Protein 6ZZJ (pdb70)

InterPro domains:
  IPR000089 Biotin/lipoyl attachment [PF00364] (5-76)
  IPR000089 Biotin/lipoyl attachment [PF00364] (123-195)
  IPR000089 Biotin/lipoyl attachment [PF00364] (239-311)
  IPR000089 Biotin/lipoyl attachment [PS50968] (2-77)
  IPR000089 Biotin/lipoyl attachment [PS50968] (121-196)
  IPR000089 Biotin/lipoyl attachment [PS50968] (237-312)
  IPR001078 2-oxoacid dehydrogenase acyltransferase, catalytic domain [PF00198] (440-667)
  IPR003016 2-oxo acid dehydrogenase, lipoyl-binding site [PS00189] (27-56)
  IPR003016 2-oxo acid dehydrogenase, lipoyl-binding site [PS00189] (146-175)
  IPR003016 2-oxo acid dehydrogenase, lipoyl-binding site [PS00189] (262-291)
  IPR004167 Peripheral subunit-binding domain [PF02817] (372-406)
  IPR004167 Peripheral subunit-binding domain [PS51826] (372-409)
  IPR011053 Single hybrid motif [SSF51230] (1-95)
  IPR011053 Single hybrid motif [SSF51230] (121-214)
  IPR011053 Single hybrid motif [SSF51230] (237-330)
  IPR014276 2-oxoglutarate dehydrogenase, E2 component [TIGR02927] (208-675)
  IPR023213 Chloramphenicol acetyltransferase-like domain superfamily [G3DSA:3.30.559.10] (424-673)
  IPR036625 E3-binding domain superfamily [G3DSA:4.10.320.10] (367-411)
  IPR036625 E3-binding domain superfamily [SSF47005] (365-410)
  IPR050743 2-oxoacid dehydrogenase family, E2 component [PTHR43178] (236-667)

B-factor: mean 25.54, std 9.66, range [14.84, 78.53]

CATH classification: 3.30.559.10

Secondary structure (DSSP, 8-state):
--TT---PPPHHHHHHHHHHHHHHHTS-EEEEEEEEE-HHHHHHHHHHHHHHHHHHSS---SHHHHHHHHHHHHHH-TTTSEEEETTTTEEEE-SS--EEE-B--TT--B--EETTGGG--HHHHHHHHHHHHHHHHTT---GGGGS--SEEEE-GGGGT-S---PPP-TT--EEEE----EEEEEEEEETTEEEEEEEEEEEEEEEEETTT--HHHHHHHHHHHHHHHHH---TGGG--

Sequence (240 aa):
SLRRGTTQKVNRIREITAMKTVEALQISAQLTQLHEVDMTRVAELRKKNKPAFIEKHGVNLTYLPFFVKAVVEALVSSHPNVNASFNAKTKEMTYHSSVNLSIAVDTPAGLLTTPVIHDAQDLSIPEIAKAIVDLADRSRNNKLKPNDLSGGTFTIITNIGSEGALSSDTPILVPPQAGILLGTGAIVVKRPVVITEDGIDSIAIRQQMVFLPLTYDHQVVDGADAGRFLTTIKDRLETANFEEGDLQL

Organism: Corynebacterium glutamicum (strain ATCC 13032 / DSM 20300 / JCM 1318 / BCRC 11384 / CCUG 27702 / LMG 3730 / NBRC 12168 / NCIMB 10025 / NRRL B-2784 / 534) (NCBI:txid196627)

Solvent-accessible surface area: 13082 Å² total; per-residue (Å²): 148,137,240,86,77,144,105,108,94,67,200,37,111,88,100,34,51,112,87,36,89,82,2,89,135,95,20,46,41,69,43,47,84,35,89,1,26,0,12,129,0,11,109,18,46,165,163,20,72,90,48,0,88,150,128,22,59,21,68,0,58,50,19,2,0,4,0,40,1,0,7,52,0,1,88,78,29,68,48,1,2,0,16,63,69,59,189,78,152,113,54,77,129,55,119,32,3,22,0,3,5,21,7,91,11,140,45,9,91,31,49,0,6,8,60,57,1,60,109,42,23,0,6,85,1,3,99,26,24,75,66,10,15,82,52,8,123,82,151,135,34,144,115,103,22,80,59,47,15,9,0,8,1,20,58,24,16,75,150,51,39,77,50,80,95,15,63,1,52,27,96,22,0,0,15,0,0,2,4,18,38,50,138,69,103,30,101,69,90,124,139,76,116,104,55,140,30,131,64,33,15,2,47,1,0,0,2,7,4,80,69,19,1,80,25,63,35,0,13,138,0,2,62,51,0,56,77,56,0,54,82,6,101,0,100,64,43,2,90,84

Structure (mmCIF, N/CA/C/O backbone):
data_6ZZJ
#
_entry.id   6ZZJ
#
_cell.length_a   73.739
_cell.length_b   73.739
_cell.length_c   192.186
_cell.angle_alpha   90
_cell.angle_beta   90
_cell.angle_gamma   120
#
_symmetry.space_group_name_H-M   'P 63 2 2'
#
loop_
_entity.id
_entity.type
_entity.pdbx_description
1 polymer 'Dihydrolipoyllysine-residue acetyltransferase component of pyruvate dehydrogenase complex'
2 non-polymer 'OXIDIZED COENZYME A'
3 non-polymer '4-(2-HYDROXYETHYL)-1-PIPERAZINE ETHANESULFONIC ACID'
4 water water
#
loop_
_atom_site.group_PDB
_atom_site.id
_atom_site.type_symbol
_atom_site.label_atom_id
_atom_site.label_alt_id
_atom_site.label_comp_id
_atom_site.label_asym_id
_atom_site.label_entity_id
_atom_site.label_seq_id
_atom_site.pdbx_PDB_ins_code
_atom_site.Cartn_x
_atom_site.Cartn_y
_atom_site.Cartn_z
_atom_site.occupancy
_atom_site.B_iso_or_equiv
_atom_site.auth_seq_id
_atom_site.auth_comp_id
_atom_site.auth_asym_id
_atom_site.auth_atom_id
_atom_site.pdbx_PDB_model_num
ATOM 1 N N . SER A 1 2 ? -39.166 -54.69 -10.962 1 53.51 436 SER A N 1
ATOM 2 C CA . SER A 1 2 ? -40.218 -53.813 -11.494 1 51.36 436 SER A CA 1
ATOM 3 C C . SER A 1 2 ? -40.638 -52.799 -10.422 1 49.55 436 SER A C 1
ATOM 4 O O . SER A 1 2 ? -40.745 -53.154 -9.245 1 53.4 436 SER A O 1
ATOM 7 N N . LEU A 1 3 ? -40.816 -51.53 -10.81 1 42.98 437 LEU A N 1
ATOM 8 C CA . LEU A 1 3 ? -41.088 -50.471 -9.838 1 37.12 437 LEU A CA 1
ATOM 9 C C . LEU A 1 3 ? -42.543 -50.144 -9.598 1 33.28 437 LEU A C 1
ATOM 10 O O . LEU A 1 3 ? -42.904 -49.853 -8.462 1 30.4 437 LEU A O 1
ATOM 15 N N . ARG A 1 4 ? -43.367 -50.158 -10.66 1 31.42 438 ARG A N 1
ATOM 16 C CA A ARG A 1 4 ? -44.794 -49.825 -10.592 0.5 31.28 438 ARG A CA 1
ATOM 17 C CA B ARG A 1 4 ? -44.796 -49.845 -10.607 0.5 31.14 438 ARG A CA 1
ATOM 18 C C . ARG A 1 4 ? -45.511 -50.582 -9.454 1 30.98 438 ARG A C 1
ATOM 19 O O . ARG A 1 4 ? -45.4 -51.802 -9.339 1 30.78 438 ARG A O 1
ATOM 34 N N . GLY A 1 5 ? -46.192 -49.833 -8.591 1 28.91 439 GLY A N 1
ATOM 35 C CA . GLY A 1 5 ? -46.942 -50.398 -7.476 1 27.39 439 GLY A CA 1
ATOM 36 C C . GLY A 1 5 ? -46.128 -50.736 -6.243 1 26.59 439 GLY A C 1
ATOM 37 O O . GLY A 1 5 ? -46.601 -51.491 -5.39 1 27.83 439 GLY A O 1
ATOM 38 N N . THR A 1 6 ? -44.914 -50.181 -6.116 1 25.55 440 THR A N 1
ATOM 39 C CA . THR A 1 6 ? -44.086 -50.428 -4.944 1 25.97 440 THR A CA 1
ATOM 40 C C . THR A 1 6 ? -43.658 -49.109 -4.286 1 24.65 440 THR A C 1
ATOM 41 O O . THR A 1 6 ? -43.733 -48.036 -4.91 1 23.43 440 THR A O 1
ATOM 45 N N . THR A 1 7 ? -43.18 -49.195 -3.028 1 25.15 441 THR A N 1
ATOM 46 C CA . THR A 1 7 ? -42.559 -48.104 -2.276 1 25.04 441 THR A CA 1
ATOM 47 C C . THR A 1 7 ? -41.179 -48.627 -1.865 1 26.35 441 THR A C 1
ATOM 48 O O . THR A 1 7 ? -41.095 -49.656 -1.18 1 28.03 441 THR A O 1
ATOM 52 N N . GLN A 1 8 ? -40.089 -47.97 -2.329 1 26.75 442 GLN A N 1
ATOM 53 C CA . GLN A 1 8 ? -38.731 -48.468 -2.085 1 28.13 442 GLN A CA 1
ATOM 54 C C . GLN A 1 8 ? -37.763 -47.362 -1.679 1 26.88 442 GLN A C 1
ATOM 55 O O . GLN A 1 8 ? -37.89 -46.242 -2.191 1 25.92 442 GLN A O 1
ATOM 61 N N . LYS A 1 9 ? -36.759 -47.665 -0.818 1 26.39 443 LYS A N 1
ATOM 62 C CA . LYS A 1 9 ? -35.768 -46.643 -0.445 1 26.22 443 LYS A CA 1
ATOM 63 C C . LYS A 1 9 ? -34.933 -46.292 -1.674 1 25.7 443 LYS A C 1
ATOM 64 O O . LYS A 1 9 ? -34.556 -47.187 -2.446 1 27.17 443 LYS A O 1
ATOM 66 N N . VAL A 1 10 ? -34.697 -44.983 -1.892 1 24.18 444 VAL A N 1
ATOM 67 C CA . VAL A 1 10 ? -33.902 -44.531 -3.036 1 23.66 444 VAL A CA 1
ATOM 68 C C . VAL A 1 10 ? -32.416 -44.869 -2.804 1 23.7 444 VAL A C 1
ATOM 69 O O . VAL A 1 10 ? -31.962 -44.986 -1.648 1 23.46 444 VAL A O 1
ATOM 73 N N . ASN A 1 11 ? -31.675 -45.044 -3.902 1 23.73 445 ASN A N 1
ATOM 74 C CA . ASN A 1 11 ? -30.26 -45.396 -3.769 1 24.02 445 ASN A CA 1
ATOM 75 C C . ASN A 1 11 ? -29.431 -44.2 -3.257 1 23.8 445 ASN A C 1
ATOM 76 O O . ASN A 1 11 ? -29.942 -43.067 -3.149 1 24.52 445 ASN A O 1
ATOM 81 N N . ARG A 1 12 ? -28.158 -44.463 -2.91 1 23.03 446 ARG A N 1
ATOM 82 C CA . ARG A 1 12 ? -27.332 -43.436 -2.303 1 23.81 446 ARG A CA 1
ATOM 83 C C . ARG A 1 12 ? -27.08 -42.255 -3.201 1 23.84 446 ARG A C 1
ATOM 84 O O . ARG A 1 12 ? -27.024 -41.133 -2.701 1 24.78 446 ARG A O 1
ATOM 92 N N . ILE A 1 13 ? -26.939 -42.48 -4.519 1 23.97 447 ILE A N 1
ATOM 93 C CA . ILE A 1 13 ? -26.692 -41.349 -5.425 1 25.11 447 ILE A CA 1
ATOM 94 C C . ILE A 1 13 ? -27.889 -40.427 -5.472 1 25.06 447 ILE A C 1
ATOM 95 O O . ILE A 1 13 ? -27.749 -39.195 -5.394 1 27.33 447 ILE A O 1
ATOM 100 N N . ARG A 1 14 ? -29.074 -41.017 -5.591 1 24.99 448 ARG A N 1
ATOM 101 C CA . ARG A 1 14 ? -30.287 -40.245 -5.716 1 24.78 448 ARG A CA 1
ATOM 102 C C . ARG A 1 14 ? -30.66 -39.554 -4.377 1 24.06 448 ARG A C 1
ATOM 103 O O . ARG A 1 14 ? -31.171 -38.417 -4.397 1 23.02 448 ARG A O 1
ATOM 111 N N . GLU A 1 15 ? -30.298 -40.161 -3.207 1 22.84 449 GLU A N 1
ATOM 112 C CA . GLU A 1 15 ? -30.574 -39.48 -1.937 1 22.67 449 GLU A CA 1
ATOM 113 C C . GLU A 1 15 ? -29.773 -38.163 -1.852 1 22.24 449 GLU A C 1
ATOM 114 O O . GLU A 1 15 ? -30.321 -37.129 -1.477 1 22.36 449 GLU A O 1
ATOM 120 N N . ILE A 1 16 ? -28.484 -38.21 -2.204 1 21.89 450 ILE A N 1
ATOM 121 C CA . ILE A 1 16 ? -27.646 -37.017 -2.16 1 22.74 450 ILE A CA 1
ATOM 122 C C . ILE A 1 16 ? -28.114 -35.99 -3.169 1 21.6 450 ILE A C 1
ATOM 123 O O . ILE A 1 16 ? -28.221 -34.813 -2.842 1 21.52 450 ILE A O 1
ATOM 128 N N . THR A 1 17 ? -28.47 -36.438 -4.382 1 21.21 451 THR A N 1
ATOM 129 C CA . THR A 1 17 ? -28.978 -35.504 -5.405 1 21.29 451 THR A CA 1
ATOM 130 C C . THR A 1 17 ? -30.24 -34.793 -4.928 1 20.33 451 THR A C 1
ATOM 131 O O . THR A 1 17 ? -30.336 -33.567 -5.05 1 20.16 451 THR A O 1
ATOM 135 N N . ALA A 1 18 ? -31.176 -35.54 -4.313 1 20.39 452 ALA A N 1
ATOM 136 C CA . ALA A 1 18 ? -32.411 -34.922 -3.836 1 20.33 452 ALA A CA 1
ATOM 137 C C . ALA A 1 18 ? -32.126 -33.856 -2.785 1 20.72 452 ALA A C 1
ATOM 138 O O . ALA A 1 18 ? -32.655 -32.749 -2.888 1 20.77 452 ALA A O 1
ATOM 140 N N . MET A 1 19 ? -31.243 -34.161 -1.807 1 21.3 453 MET A N 1
ATOM 141 C CA . MET A 1 19 ? -30.97 -33.167 -0.763 1 22.6 453 MET A CA 1
ATOM 142 C C . MET A 1 19 ? -30.189 -31.97 -1.277 1 21.38 453 MET A C 1
ATOM 143 O O . MET A 1 19 ? -30.483 -30.841 -0.895 1 20.6 453 MET A O 1
ATOM 148 N N . LYS A 1 20 ? -29.162 -32.217 -2.101 1 20.62 454 LYS A N 1
ATOM 149 C CA . LYS A 1 20 ? -28.307 -31.144 -2.587 1 20.74 454 LYS A CA 1
ATOM 150 C C . LYS A 1 20 ? -29.058 -30.161 -3.501 1 19.68 454 LYS A C 1
ATOM 151 O O . LYS A 1 20 ? -28.834 -28.956 -3.4 1 19 454 LYS A O 1
ATOM 157 N N . THR A 1 21 ? -29.919 -30.675 -4.399 1 18.67 455 THR A N 1
ATOM 158 C CA . THR A 1 21 ? -30.63 -29.789 -5.335 1 18.41 455 THR A CA 1
ATOM 159 C C . THR A 1 21 ? -31.697 -28.956 -4.646 1 18.08 455 THR A C 1
ATOM 160 O O . THR A 1 21 ? -31.844 -27.771 -4.951 1 18.5 455 THR A O 1
ATOM 164 N N . VAL A 1 22 ? -32.403 -29.525 -3.65 1 18.09 456 VAL A N 1
ATOM 165 C CA . VAL A 1 22 ? -33.424 -28.745 -2.925 1 18.27 456 VAL A CA 1
ATOM 166 C C . VAL A 1 22 ? -32.743 -27.61 -2.168 1 18.42 456 VAL A C 1
ATOM 167 O O . VAL A 1 22 ? -33.191 -26.472 -2.23 1 18.86 456 VAL A O 1
ATOM 171 N N . GLU A 1 23 ? -31.641 -27.929 -1.474 1 19.06 457 GLU A N 1
ATOM 172 C CA . GLU A 1 23 ? -30.927 -26.918 -0.714 1 19.36 457 GLU A CA 1
ATOM 173 C C . GLU A 1 23 ? -30.301 -25.856 -1.636 1 19.02 457 GLU A C 1
ATOM 174 O O . GLU A 1 23 ? -30.345 -24.657 -1.327 1 19.18 457 GLU A O 1
ATOM 180 N N . ALA A 1 24 ? -29.709 -26.284 -2.765 1 18.71 458 ALA A N 1
ATOM 181 C CA . ALA A 1 24 ? -29.01 -25.348 -3.649 1 18.7 458 ALA A CA 1
ATOM 182 C C . ALA A 1 24 ? -29.891 -24.165 -4.074 1 18.48 458 ALA A C 1
ATOM 183 O O . ALA A 1 24 ? -29.447 -23.015 -4.022 1 18.87 458 ALA A O 1
ATOM 185 N N . LEU A 1 25 ? -31.159 -24.44 -4.416 1 18.47 459 LEU A N 1
ATOM 186 C CA . LEU A 1 25 ? -32.075 -23.386 -4.854 1 19.11 459 LEU A CA 1
ATOM 187 C C . LEU A 1 25 ? -32.42 -22.41 -3.743 1 19.82 459 LEU A C 1
ATOM 188 O O . LEU A 1 25 ? -32.693 -21.245 -4.011 1 20.76 459 LEU A O 1
ATOM 193 N N . GLN A 1 26 ? -32.419 -22.883 -2.484 1 20.91 460 GLN A N 1
ATOM 194 C CA . GLN A 1 26 ? -32.784 -22.024 -1.355 1 22.47 460 GLN A CA 1
ATOM 195 C C . GLN A 1 26 ? -31.658 -21.091 -0.897 1 22.2 460 GLN A C 1
ATOM 196 O O . GLN A 1 26 ? -31.916 -20.172 -0.111 1 24.63 460 GLN A O 1
ATOM 202 N N . ILE A 1 27 ? -30.404 -21.384 -1.27 1 21.65 461 ILE A N 1
ATOM 203 C CA . ILE A 1 27 ? -29.237 -20.592 -0.841 1 21.41 461 ILE A CA 1
ATOM 204 C C . ILE A 1 27 ? -28.554 -19.824 -1.991 1 21.26 461 ILE A C 1
ATOM 205 O O . ILE A 1 27 ? -27.389 -19.41 -1.881 1 23.36 461 ILE A O 1
ATOM 210 N N . SER A 1 28 ? -29.267 -19.668 -3.112 1 18.72 462 SER A N 1
ATOM 211 C CA . SER A 1 28 ? -28.737 -18.946 -4.254 1 17.93 462 SER A CA 1
ATOM 212 C C . SER A 1 28 ? -29.915 -18.258 -4.952 1 17.62 462 SER A C 1
ATOM 213 O O . SER A 1 28 ? -31.091 -18.449 -4.562 1 17.97 462 SER A O 1
ATOM 216 N N . ALA A 1 29 ? -29.607 -17.44 -5.983 1 16.83 463 ALA A N 1
ATOM 217 C CA . ALA A 1 29 ? -30.632 -16.731 -6.746 1 16.48 463 ALA A CA 1
ATOM 218 C C . ALA A 1 29 ? -30.476 -17.181 -8.214 1 16.12 463 ALA A C 1
ATOM 219 O O . ALA A 1 29 ? -29.842 -16.498 -9.008 1 16.47 463 ALA A O 1
ATOM 221 N N . GLN A 1 30 ? -31.026 -18.362 -8.55 1 15.65 464 GLN A N 1
ATOM 222 C CA . GLN A 1 30 ? -30.806 -18.934 -9.869 1 15.8 464 GLN A CA 1
ATOM 223 C C . GLN A 1 30 ? -31.714 -18.415 -10.941 1 15.42 464 GLN A C 1
ATOM 224 O O . GLN A 1 30 ? -32.929 -18.27 -10.737 1 16.34 464 GLN A O 1
ATOM 230 N N . LEU A 1 31 ? -31.118 -18.166 -12.116 1 15.34 465 LEU A N 1
ATOM 231 C CA . LEU A 1 31 ? -31.872 -17.818 -13.312 1 15.46 465 LEU A CA 1
ATOM 232 C C . LEU A 1 31 ? -31.135 -18.335 -14.525 1 15.05 465 LEU A C 1
ATOM 233 O O . LEU A 1 31 ? -29.94 -18.596 -14.429 1 15.44 465 LEU A O 1
ATOM 238 N N . THR A 1 32 ? -31.86 -18.563 -15.644 1 14.85 466 THR A N 1
ATOM 239 C CA . THR A 1 32 ? -31.243 -19.2 -16.81 1 15.03 466 THR A CA 1
ATOM 240 C C . THR A 1 32 ? -31.361 -18.364 -18.065 1 15.47 466 THR A C 1
ATOM 241 O O . THR A 1 32 ? -32.46 -18.198 -18.586 1 15.83 466 THR A O 1
ATOM 245 N N . GLN A 1 33 ? -30.222 -17.87 -18.557 1 14.9 467 GLN A N 1
ATOM 246 C CA . GLN A 1 33 ? -30.185 -17.049 -19.775 1 15.3 467 GLN A CA 1
ATOM 247 C C . GLN A 1 33 ? -29.851 -17.927 -20.963 1 15.53 467 GLN A C 1
ATOM 248 O O . GLN A 1 33 ? -29.004 -18.808 -20.851 1 17.24 467 GLN A O 1
ATOM 254 N N . LEU A 1 34 ? -30.478 -17.67 -22.096 1 15.67 468 LEU A N 1
ATOM 255 C CA 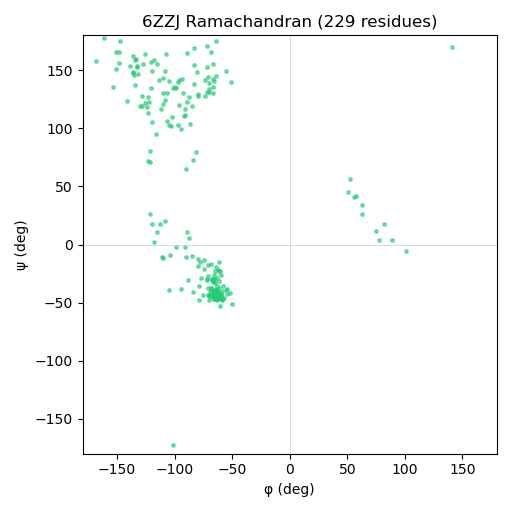. LEU A 1 34 ? -30.333 -18.549 -23.245 1 16.58 468 LEU A CA 1
ATOM 256 C C . LEU A 1 34 ? -29.829 -17.823 -24.468 1 16.38 468 LEU A C 1
ATOM 257 O O . LEU A 1 34 ? -30.413 -16.823 -24.864 1 15.59 468 LEU A O 1
ATOM 262 N N . HIS A 1 35 ? -28.759 -18.351 -25.06 1 16.02 469 HIS A N 1
ATOM 263 C CA . HIS A 1 35 ? -28.236 -17.825 -26.318 1 16.07 469 HIS A CA 1
ATOM 264 C C . HIS A 1 35 ? -28.269 -18.933 -27.37 1 16.12 469 HIS A C 1
ATOM 265 O O . HIS A 1 35 ? -28.212 -20.122 -27.027 1 16.88 469 HIS A O 1
ATOM 272 N N . GLU A 1 36 ? -28.291 -18.551 -28.654 1 16.27 470 GLU A N 1
ATOM 273 C CA . GLU A 1 36 ? -28.217 -19.529 -29.735 1 16.87 470 GLU A CA 1
ATOM 274 C C . GLU A 1 36 ? -26.839 -19.379 -30.425 1 16.31 470 GLU A C 1
ATOM 275 O O . GLU A 1 36 ? -26.312 -18.262 -30.555 1 17.86 470 GLU A O 1
ATOM 281 N N . VAL A 1 37 ? -26.256 -20.514 -30.853 1 15.7 471 VAL A N 1
ATOM 282 C CA . VAL A 1 37 ? -24.919 -20.5 -31.436 1 16.15 471 VAL A CA 1
ATOM 283 C C . VAL A 1 37 ? -24.926 -21.354 -32.697 1 15.77 471 VAL A C 1
ATOM 284 O O . VAL A 1 37 ? -25.476 -22.462 -32.701 1 16.11 471 VAL A O 1
ATOM 288 N N . ASP A 1 38 ? -24.276 -20.856 -33.75 1 15.96 472 ASP A N 1
ATOM 289 C CA . ASP A 1 38 ? -24.148 -21.579 -35.005 1 16.14 472 ASP A CA 1
ATOM 290 C C . ASP A 1 38 ? -22.928 -22.502 -34.938 1 16.67 472 ASP A C 1
ATOM 291 O O . ASP A 1 38 ? -21.787 -22.049 -35.006 1 17.86 472 ASP A O 1
ATOM 296 N N . MET A 1 39 ? -23.192 -23.792 -34.758 1 16.53 473 MET A N 1
ATOM 297 C CA . MET A 1 39 ? -22.197 -24.861 -34.635 1 17.28 473 MET A CA 1
ATOM 298 C C . MET A 1 39 ? -21.809 -25.471 -35.992 1 17.45 473 MET A C 1
ATOM 299 O O . MET A 1 39 ? -21.127 -26.492 -36.002 1 18.46 473 MET A O 1
ATOM 304 N N . THR A 1 40 ? -22.207 -24.866 -37.131 1 18.08 474 THR A N 1
ATOM 305 C CA . THR A 1 40 ? -21.927 -25.497 -38.425 1 18.49 474 THR A CA 1
ATOM 306 C C . THR A 1 40 ? -20.449 -25.717 -38.676 1 18.42 474 THR A C 1
ATOM 307 O O . THR A 1 40 ? -20.059 -26.813 -39.104 1 19.09 474 THR A O 1
ATOM 311 N N . ARG A 1 41 ? -19.627 -24.703 -38.426 1 19.16 475 ARG A N 1
ATOM 312 C CA . ARG A 1 41 ? -18.19 -24.854 -38.684 1 19.47 475 ARG A CA 1
ATOM 313 C C . ARG A 1 41 ? -17.572 -25.919 -37.783 1 19.86 475 ARG A C 1
ATOM 314 O O . ARG A 1 41 ? -16.742 -26.711 -38.251 1 21.03 475 ARG A O 1
ATOM 322 N N . VAL A 1 42 ? -17.977 -25.969 -36.496 1 19.71 476 VAL A N 1
ATOM 323 C CA . VAL 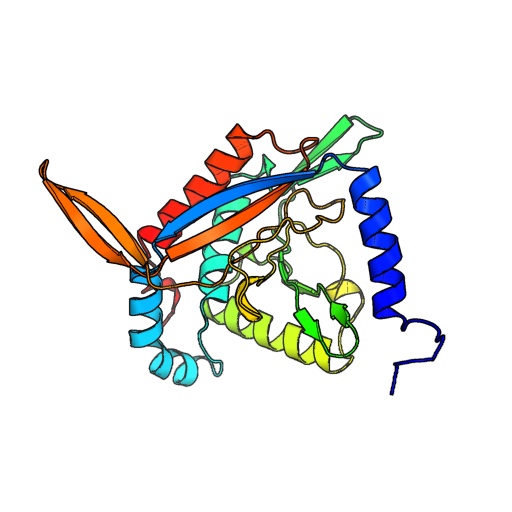A 1 42 ? -17.467 -27.021 -35.609 1 19.98 476 VAL A CA 1
ATOM 324 C C . VAL A 1 42 ? -17.933 -28.4 -36.117 1 20.27 476 VAL A C 1
ATOM 325 O O . VAL A 1 42 ? -17.129 -29.342 -36.162 1 21.4 476 VAL A O 1
ATOM 329 N N . ALA A 1 43 ? -19.215 -28.518 -36.531 1 20.05 477 ALA A N 1
ATOM 330 C CA . ALA A 1 43 ? -19.715 -29.802 -37.018 1 21.15 477 ALA A CA 1
ATOM 331 C C . ALA A 1 43 ? -18.945 -30.278 -38.257 1 22.32 477 ALA A C 1
ATOM 332 O O . ALA A 1 43 ? -18.665 -31.471 -38.375 1 23.64 477 ALA A O 1
ATOM 334 N N . GLU A 1 44 ? -18.571 -29.336 -39.151 1 23.33 478 GLU A N 1
ATOM 335 C CA . GLU A 1 44 ? -17.824 -29.668 -40.372 1 25.39 478 GLU A CA 1
ATOM 3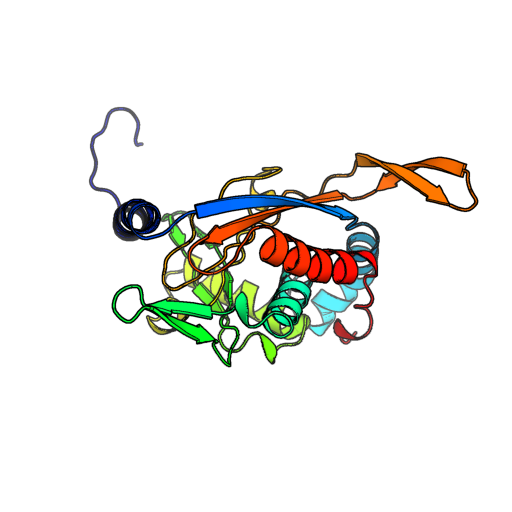36 C C . GLU A 1 44 ? -16.417 -30.115 -40.02 1 25.76 478 GLU A C 1
ATOM 337 O O . GLU A 1 44 ? -15.932 -31.13 -40.546 1 26.31 478 GLU A O 1
ATOM 343 N N . LEU A 1 45 ? -15.776 -29.386 -39.11 1 25.51 479 LEU A N 1
ATOM 344 C CA . LEU A 1 45 ? -14.434 -29.723 -38.642 1 27.17 479 LEU A CA 1
ATOM 345 C C . LEU A 1 45 ? -14.411 -31.096 -37.942 1 27.46 479 LEU A C 1
ATOM 346 O O . LEU A 1 45 ? -13.491 -31.881 -38.171 1 28.59 479 LEU A O 1
ATOM 351 N N . ARG A 1 46 ? -15.433 -31.402 -37.128 1 26.87 480 ARG A N 1
ATOM 352 C CA . ARG A 1 46 ? -15.555 -32.672 -36.405 1 28.06 480 ARG A CA 1
ATOM 353 C C . ARG A 1 46 ? -15.738 -33.839 -37.39 1 29.09 480 ARG A C 1
ATOM 354 O O . ARG A 1 46 ? -15.031 -34.838 -37.278 1 31 480 ARG A O 1
ATOM 362 N N . LYS A 1 47 ? -16.642 -33.699 -38.376 1 30.62 481 LYS A N 1
ATOM 363 C CA . LYS A 1 47 ? -16.888 -34.744 -39.377 1 32.34 481 LYS A CA 1
ATOM 364 C C . LYS A 1 47 ? -15.632 -35.008 -40.196 1 32.65 481 LYS A C 1
ATOM 365 O O . LYS A 1 47 ? -15.261 -36.171 -40.41 1 33.45 481 LYS A O 1
ATOM 371 N N . LYS A 1 48 ? -14.953 -33.941 -40.602 1 31.82 482 LYS A N 1
ATOM 372 C CA . LYS A 1 48 ? -13.744 -34.075 -41.397 1 32.99 482 LYS A CA 1
ATOM 373 C C . LYS A 1 48 ? -12.624 -34.807 -40.623 1 33.23 482 LYS A C 1
ATOM 374 O O . LYS A 1 48 ? -11.935 -35.673 -41.179 1 34.04 482 LYS A O 1
ATOM 380 N N . ASN A 1 49 ? -12.454 -34.463 -39.353 1 31.49 483 ASN A N 1
ATOM 381 C CA . ASN A 1 49 ? -11.339 -34.967 -38.566 1 31.18 483 ASN A CA 1
ATOM 382 C C . ASN A 1 49 ? -11.639 -36.145 -37.637 1 30.19 483 ASN A C 1
ATOM 383 O O . ASN A 1 49 ? -10.697 -36.658 -37.046 1 29.65 483 ASN A O 1
ATOM 388 N N . LYS A 1 50 ? -12.896 -36.617 -37.55 1 30.15 484 LYS A N 1
ATOM 389 C CA . LYS A 1 50 ? -13.247 -37.762 -36.686 1 30.72 484 LYS A CA 1
ATOM 390 C C . LYS A 1 50 ? -12.326 -38.988 -36.878 1 31.69 484 LYS A C 1
ATOM 391 O O . LYS A 1 50 ? -11.781 -39.485 -35.885 1 31.8 484 LYS A O 1
ATOM 397 N N . PRO A 1 51 ? -12.111 -39.476 -38.128 1 32.9 485 PRO A N 1
ATOM 398 C CA . PRO A 1 51 ? -11.25 -40.661 -38.3 1 32.54 485 PRO A CA 1
ATOM 399 C C . PRO A 1 51 ? -9.818 -40.439 -37.838 1 32.47 485 PRO A C 1
ATOM 400 O O . PRO A 1 51 ? -9.285 -41.29 -37.112 1 33.86 485 PRO A O 1
ATOM 404 N N . ALA A 1 52 ? -9.201 -39.3 -38.205 1 32.59 486 ALA A N 1
ATOM 405 C CA . ALA A 1 52 ? -7.832 -39.029 -37.77 1 32.29 486 ALA A CA 1
ATOM 406 C C . ALA A 1 52 ? -7.721 -38.852 -36.254 1 32.42 486 ALA A C 1
ATOM 407 O O . ALA A 1 52 ? -6.692 -39.207 -35.659 1 33.06 486 ALA A O 1
ATOM 409 N N . PHE A 1 53 ? -8.77 -38.302 -35.625 1 31.78 487 PHE A N 1
ATOM 410 C CA . PHE A 1 53 ? -8.743 -38.078 -34.188 1 31.1 487 PHE A CA 1
ATOM 411 C C . PHE A 1 53 ? -8.805 -39.397 -33.423 1 31.77 487 PHE A C 1
ATOM 412 O O . PHE A 1 53 ? -8.034 -39.584 -32.486 1 32.13 487 PHE A O 1
ATOM 420 N N . ILE A 1 54 ? -9.739 -40.296 -33.786 1 33.45 488 ILE A N 1
ATOM 421 C CA . ILE A 1 54 ? -9.846 -41.583 -33.106 1 35.73 488 ILE A CA 1
ATOM 422 C C . ILE A 1 54 ? -8.585 -42.447 -33.363 1 37.16 488 ILE A C 1
ATOM 423 O O . ILE A 1 54 ? -8.168 -43.189 -32.48 1 36.16 488 ILE A O 1
ATOM 428 N N . GLU A 1 55 ? -7.927 -42.269 -34.514 1 38.25 489 GLU A N 1
ATOM 429 C CA . GLU A 1 55 ? -6.705 -42.993 -34.845 1 40.96 489 GLU A CA 1
ATOM 430 C C . GLU A 1 55 ? -5.507 -42.527 -33.99 1 40.21 489 GLU A C 1
ATOM 431 O O . GLU A 1 55 ? -4.74 -43.356 -33.484 1 40.25 489 GLU A O 1
ATOM 437 N N . LYS A 1 56 ? -5.357 -41.209 -33.812 1 38.73 490 LYS A N 1
ATOM 438 C CA . LYS A 1 56 ? -4.245 -40.664 -33.063 1 38.81 490 LYS A CA 1
ATOM 439 C C . LYS A 1 56 ? -4.45 -40.635 -31.534 1 39.16 490 LYS A C 1
ATOM 440 O O . LYS A 1 56 ? -3.517 -40.925 -30.77 1 40.6 490 LYS A O 1
ATOM 446 N N . HIS A 1 57 ? -5.666 -40.282 -31.085 1 37.55 491 HIS A N 1
ATOM 447 C CA . HIS A 1 57 ? -5.953 -40.106 -29.659 1 35.86 491 HIS A CA 1
ATOM 448 C C . HIS A 1 57 ? -6.744 -41.239 -28.98 1 35.42 491 HIS A C 1
ATOM 449 O O . HIS A 1 57 ? -6.88 -41.232 -27.757 1 36.83 491 HIS A O 1
ATOM 456 N N . GLY A 1 58 ? -7.262 -42.187 -29.745 1 34.73 492 GLY A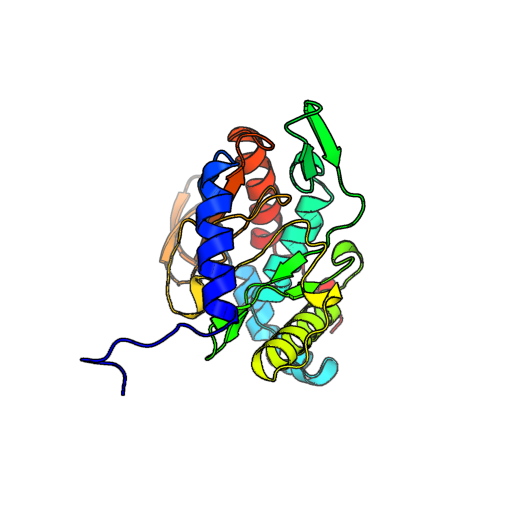 N 1
ATOM 457 C CA . GLY A 1 58 ? -7.947 -43.347 -29.18 1 34.53 492 GLY A CA 1
ATOM 458 C C . GLY A 1 58 ? -9.366 -43.18 -28.668 1 34.04 492 GLY A C 1
ATOM 459 O O . GLY A 1 58 ? -9.932 -44.13 -28.108 1 34.65 492 GLY A O 1
ATOM 460 N N . VAL A 1 59 ? -9.962 -41.981 -28.835 1 32.17 493 VAL A N 1
ATOM 461 C CA . VAL A 1 59 ? -11.343 -41.764 -28.407 1 30.41 493 VAL A CA 1
ATOM 462 C C . VAL A 1 59 ? -12.105 -41.073 -29.523 1 29.4 493 VAL A C 1
ATOM 463 O O . VAL A 1 59 ? -11.505 -40.374 -30.346 1 29.59 493 VAL A O 1
ATOM 467 N N . ASN A 1 60 ? -13.426 -41.287 -29.555 1 28.98 494 ASN A N 1
ATOM 468 C CA . ASN A 1 60 ? -14.294 -40.628 -30.528 1 28.7 494 ASN A CA 1
ATOM 469 C C . ASN A 1 60 ? -14.308 -39.111 -30.239 1 28.09 494 ASN A C 1
ATOM 470 O O . ASN A 1 60 ? -14.321 -38.706 -29.081 1 31.47 494 ASN A O 1
ATOM 475 N N . LEU A 1 61 ? -14.302 -38.283 -31.275 1 26.4 495 LEU A N 1
ATOM 476 C CA . LEU A 1 61 ? -14.359 -36.827 -31.106 1 24.81 495 LEU A CA 1
ATOM 477 C C . LEU A 1 61 ? -15.82 -36.396 -31.148 1 23.99 495 LEU A C 1
ATOM 478 O O . LEU A 1 61 ? -16.447 -36.479 -32.196 1 25.13 495 LEU A O 1
ATOM 483 N N . THR A 1 62 ? -16.369 -35.962 -30.019 1 22.04 496 THR A N 1
ATOM 484 C CA . THR A 1 62 ? -17.76 -35.493 -29.966 1 21.18 496 THR A CA 1
ATOM 485 C C . THR A 1 62 ? -17.751 -33.93 -29.954 1 20.32 496 THR A C 1
ATOM 486 O O . THR A 1 62 ? -16.705 -33.313 -30.2 1 20.23 496 THR A O 1
ATOM 490 N N . TYR A 1 63 ? -18.93 -33.299 -29.751 1 19.88 497 TYR A N 1
ATOM 491 C CA . TYR A 1 63 ? -18.955 -31.852 -29.661 1 20.04 497 TYR A CA 1
ATOM 492 C C . TYR A 1 63 ? -18.462 -31.374 -28.297 1 19.83 497 TYR A C 1
ATOM 493 O O . TYR A 1 63 ? -17.957 -30.251 -28.19 1 19.54 497 TYR A O 1
ATOM 502 N N 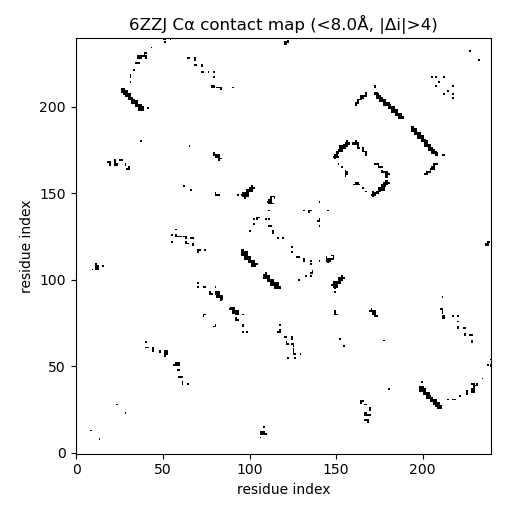. LEU A 1 64 ? -18.649 -32.192 -27.248 1 19.89 498 LEU A N 1
ATOM 503 C CA . LEU A 1 64 ? -18.351 -31.771 -25.892 1 20.36 498 LEU A CA 1
ATOM 504 C C . LEU A 1 64 ? -16.941 -31.196 -25.685 1 20.22 498 LEU A C 1
ATOM 505 O O . LEU A 1 64 ? -16.863 -30.125 -25.075 1 19.98 498 LEU A O 1
ATOM 510 N N . PRO A 1 65 ? -15.839 -31.754 -26.253 1 20.38 499 PRO A N 1
ATOM 511 C CA . PRO A 1 65 ? -14.525 -31.117 -26.049 1 20.09 499 PRO A CA 1
ATOM 512 C C . PRO A 1 65 ? -14.404 -29.705 -26.631 1 19.7 499 PRO A C 1
ATOM 513 O O . PRO A 1 65 ? -13.656 -28.889 -26.09 1 19.59 499 PRO A O 1
ATOM 517 N N . PHE A 1 66 ? -15.156 -29.396 -27.723 1 19.48 500 PHE A N 1
ATOM 518 C CA . PHE A 1 66 ? -15.157 -28.044 -28.265 1 18.93 500 PHE A CA 1
ATOM 519 C C . PHE A 1 66 ? -15.874 -27.093 -27.299 1 18.49 500 PHE A C 1
ATOM 520 O O . PHE A 1 66 ? -15.395 -25.988 -27.036 1 18.28 500 PHE A O 1
ATOM 528 N N . PHE A 1 67 ? -17.022 -27.52 -26.77 1 18.13 501 PHE A N 1
ATOM 529 C CA . PHE A 1 67 ? -17.729 -26.705 -25.774 1 18.06 501 PHE A CA 1
ATOM 530 C C . PHE A 1 67 ? -16.845 -26.499 -24.53 1 18.34 501 PHE A C 1
ATOM 531 O O . PHE A 1 67 ? -16.749 -25.384 -24.026 1 18.32 501 PHE A O 1
ATOM 539 N N . VAL A 1 68 ? -16.162 -27.555 -24.07 1 18.61 502 VAL A N 1
ATOM 540 C CA . VAL A 1 68 ? -15.298 -27.44 -22.898 1 18.86 502 VAL A CA 1
ATOM 541 C C . VAL A 1 68 ? -14.164 -26.456 -23.17 1 18.83 502 VAL A C 1
ATOM 542 O O . VAL A 1 68 ? -13.924 -25.56 -22.364 1 19.47 502 VAL A O 1
ATOM 546 N N . LYS A 1 69 ? -13.491 -26.578 -24.335 1 18.85 503 LYS A N 1
ATOM 547 C CA . LYS A 1 69 ? -12.385 -25.662 -24.626 1 19.3 503 LYS A CA 1
ATOM 548 C C . LYS A 1 69 ? -12.839 -24.19 -24.614 1 18.98 503 LYS A C 1
ATOM 549 O O . LYS A 1 69 ? -12.199 -23.349 -23.994 1 19.2 503 LYS A O 1
ATOM 555 N N . ALA A 1 70 ? -13.978 -23.896 -25.286 1 18.63 504 ALA A N 1
ATOM 556 C CA . ALA A 1 70 ? -14.462 -22.511 -25.337 1 18.04 504 ALA A CA 1
ATOM 557 C C . ALA A 1 70 ? -14.894 -22.02 -23.958 1 17.75 504 ALA A C 1
ATOM 558 O O . ALA A 1 70 ? -14.615 -20.881 -23.605 1 18.47 504 ALA A O 1
ATOM 560 N N . VAL A 1 71 ? -15.611 -22.856 -23.199 1 17.82 505 VAL A N 1
ATOM 561 C CA . VAL A 1 71 ? -16.077 -22.452 -21.87 1 18.27 505 VAL A CA 1
ATOM 562 C C . VAL A 1 71 ? -14.914 -22.206 -20.924 1 18.39 505 VAL A C 1
ATOM 563 O O . VAL A 1 71 ? -14.914 -21.213 -20.188 1 18.53 505 VAL A O 1
ATOM 567 N N . VAL A 1 72 ? -13.918 -23.103 -20.927 1 18.48 506 VAL A N 1
ATOM 568 C CA . VAL A 1 72 ? -12.775 -22.945 -20.039 1 19.34 506 VAL A CA 1
ATOM 569 C C . VAL A 1 72 ? -11.992 -21.673 -20.368 1 19.13 506 VAL A C 1
ATOM 570 O O . VAL A 1 72 ? -11.662 -20.913 -19.454 1 19.86 506 VAL A O 1
ATOM 574 N N . GLU A 1 73 ? -11.819 -21.357 -21.674 1 18.94 507 GLU A N 1
ATOM 575 C CA . GLU A 1 73 ? -11.142 -20.109 -22.046 1 19.1 507 GLU A CA 1
ATOM 576 C C . GLU A 1 73 ? -11.939 -18.904 -21.546 1 18.62 507 GLU A C 1
ATOM 577 O O . GLU A 1 73 ? -11.37 -17.941 -21.047 1 19.69 507 GLU A O 1
ATOM 583 N N . ALA A 1 74 ? -13.275 -18.969 -21.684 1 18.29 508 ALA A N 1
ATOM 584 C CA . ALA A 1 74 ? -14.128 -17.877 -21.241 1 18.02 508 ALA A CA 1
ATOM 585 C C . ALA A 1 74 ? -14.117 -17.737 -19.706 1 18.09 508 ALA A C 1
ATOM 586 O O . ALA A 1 74 ? -14.229 -16.63 -19.212 1 18.95 508 ALA A O 1
ATOM 588 N N . LEU A 1 75 ? -13.937 -18.835 -18.956 1 18.05 509 LEU A N 1
ATOM 589 C CA . LEU A 1 75 ? -13.864 -18.763 -17.482 1 18.1 509 LEU A CA 1
ATOM 590 C C . LEU A 1 75 ? -12.54 -18.103 -17.048 1 18.92 509 LEU A C 1
ATOM 591 O O . LEU A 1 75 ? -12.487 -17.483 -15.993 1 20.34 509 LEU A O 1
ATOM 596 N N . VAL A 1 76 ? -11.492 -18.22 -17.878 1 19.44 510 VAL A N 1
ATOM 597 C CA . VAL A 1 76 ? -10.238 -17.542 -17.606 1 20.36 510 VAL A CA 1
ATOM 598 C C . VAL A 1 76 ? -10.411 -16.064 -17.941 1 20.8 510 VAL A C 1
ATOM 599 O O . VAL A 1 76 ? -9.975 -15.224 -17.159 1 21.78 510 VAL A O 1
ATOM 603 N N . SER A 1 77 ? -11.066 -15.733 -19.095 1 20.74 511 SER A N 1
ATOM 604 C CA A SER A 1 77 ? -11.271 -14.345 -19.535 0.5 21.03 511 SER A CA 1
ATOM 605 C CA B SER A 1 77 ? -11.193 -14.314 -19.465 0.5 20.54 511 SER A CA 1
ATOM 606 C C . SER A 1 77 ? -12.307 -13.565 -18.732 1 20.48 511 SER A C 1
ATOM 607 O O . SER A 1 77 ? -12.304 -12.327 -18.742 1 20.64 511 SER A O 1
ATOM 612 N N . HIS A 1 78 ? -13.234 -14.295 -18.067 1 19.93 512 HIS A N 1
ATOM 613 C CA . HIS A 1 78 ? -14.303 -13.716 -17.239 1 19.75 512 HIS A CA 1
ATOM 614 C C . HIS A 1 78 ? -14.136 -14.326 -15.847 1 19.5 512 HIS A C 1
ATOM 615 O O . HIS A 1 78 ? -14.9 -15.191 -15.433 1 18.86 512 HIS A O 1
ATOM 622 N N . PRO A 1 79 ? -13.097 -13.913 -15.115 1 19.93 513 PRO A N 1
ATOM 623 C CA . PRO A 1 79 ? -12.849 -14.515 -13.793 1 19.98 513 PRO A CA 1
ATOM 624 C C . PRO A 1 79 ? -13.989 -14.289 -12.793 1 20.16 513 PRO A C 1
ATOM 625 O O . PRO A 1 79 ? -14.134 -15.066 -11.841 1 20.66 513 PRO A O 1
ATOM 629 N N . ASN A 1 80 ? -14.818 -13.255 -13.025 1 19.63 514 ASN A N 1
ATOM 630 C CA . ASN A 1 80 ? -16.002 -12.983 -12.222 1 19.49 514 ASN A CA 1
ATOM 631 C C . ASN A 1 80 ? -17.021 -14.129 -12.282 1 18.99 514 ASN A C 1
ATOM 632 O O . ASN A 1 80 ? -17.846 -14.237 -11.38 1 19.4 514 ASN A O 1
ATOM 637 N N . VAL A 1 81 ? -16.987 -14.966 -13.342 1 18.42 515 VAL A N 1
ATOM 638 C CA . VAL A 1 81 ? -17.896 -16.107 -13.447 1 18 515 VAL A CA 1
ATOM 639 C C . VAL A 1 81 ? -17.285 -17.364 -12.762 1 18.01 515 VAL A C 1
ATOM 640 O O . VAL A 1 81 ? -18.02 -18.199 -12.221 1 18.21 515 VAL A O 1
ATOM 644 N N . ASN A 1 82 ? -15.941 -17.478 -12.767 1 17.86 516 ASN A N 1
ATOM 645 C CA . ASN A 1 82 ? -15.222 -18.612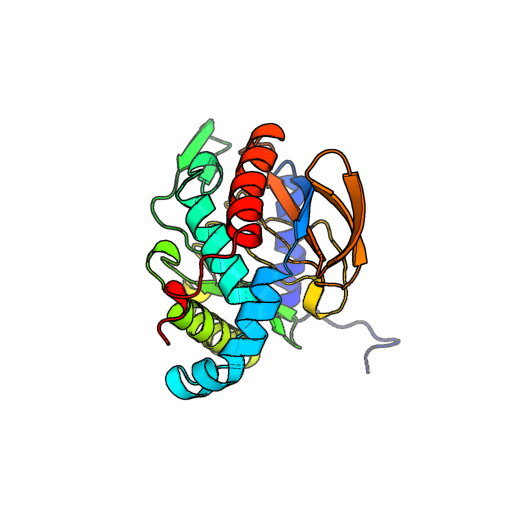 -12.154 1 18.28 516 ASN A CA 1
ATOM 646 C C . ASN A 1 82 ? -14.935 -18.217 -10.698 1 18.84 516 ASN A C 1
ATOM 647 O O . ASN A 1 82 ? -13.781 -17.997 -10.309 1 19.27 516 ASN A O 1
ATOM 652 N N . ALA A 1 83 ? -16.003 -18.065 -9.922 1 18.52 517 ALA A N 1
ATOM 653 C CA . ALA A 1 83 ? -15.941 -17.442 -8.626 1 18.33 517 ALA A CA 1
ATOM 654 C C . ALA A 1 83 ? -17.007 -17.998 -7.69 1 18.16 517 ALA A C 1
ATOM 655 O O . ALA A 1 83 ? -17.929 -18.692 -8.128 1 18.03 517 ALA A O 1
ATOM 657 N N . SER A 1 84 ? -16.85 -17.708 -6.374 1 18.41 518 SER A N 1
ATOM 658 C CA . SER A 1 84 ? -17.797 -18.125 -5.352 1 18.55 518 SER A CA 1
ATOM 659 C C . SER A 1 84 ? -18.066 -16.97 -4.408 1 19.08 518 SER A C 1
ATOM 660 O O . SER A 1 84 ? -17.154 -16.191 -4.124 1 19.82 518 SER A O 1
ATOM 663 N N . PHE A 1 85 ? -19.303 -16.877 -3.899 1 18.73 519 PHE A N 1
ATOM 664 C CA . PHE A 1 85 ? -19.684 -15.82 -2.97 1 19.15 519 PHE A CA 1
ATOM 665 C C . PHE A 1 85 ? -19.832 -16.372 -1.555 1 19.64 519 PHE A C 1
ATOM 666 O O . PHE A 1 85 ? -20.519 -17.388 -1.349 1 21.08 519 PHE A O 1
ATOM 674 N N . ASN A 1 86 ? -19.194 -15.694 -0.576 1 20.03 520 ASN A N 1
ATOM 675 C CA . ASN A 1 86 ? -19.339 -16.064 0.832 1 20.4 520 ASN A CA 1
ATOM 676 C C . ASN A 1 86 ? -20.408 -15.107 1.341 1 20.83 520 ASN A C 1
ATOM 677 O O . ASN A 1 86 ? -20.135 -13.923 1.519 1 21.04 520 ASN A O 1
ATOM 682 N N . ALA A 1 87 ? -21.641 -15.598 1.508 1 22.03 521 ALA A N 1
ATOM 683 C CA . ALA A 1 87 ? -22.74 -14.734 1.922 1 23.16 521 ALA A CA 1
ATOM 684 C C . ALA A 1 87 ? -22.594 -14.224 3.376 1 24.29 521 ALA A C 1
ATOM 685 O O . ALA A 1 87 ? -23.252 -13.249 3.74 1 25.71 521 ALA A O 1
ATOM 687 N N . LYS A 1 88 ? -21.726 -14.866 4.204 1 24.46 522 LYS A N 1
ATOM 688 C CA . LYS A 1 88 ? -21.54 -14.402 5.583 1 24.79 522 LYS A CA 1
ATOM 689 C C . LYS A 1 88 ? -20.62 -13.174 5.596 1 24.94 522 LYS A C 1
ATOM 690 O O . LYS A 1 88 ? -20.92 -12.174 6.259 1 26.72 522 LYS A O 1
ATOM 696 N N . THR A 1 89 ? -19.486 -13.256 4.877 1 23.92 523 THR A N 1
ATOM 697 C CA . THR A 1 89 ? -18.532 -12.149 4.858 1 23.53 523 THR A CA 1
ATOM 698 C C . THR A 1 89 ? -18.791 -11.138 3.736 1 23.66 523 THR A C 1
ATOM 699 O O . THR A 1 89 ? -18.18 -10.064 3.728 1 24.2 523 THR A O 1
ATOM 703 N N . LYS A 1 90 ? -19.681 -11.473 2.781 1 23.27 524 LYS A N 1
ATOM 704 C CA . LYS A 1 90 ? -19.939 -10.631 1.604 1 23.83 524 LYS A CA 1
ATOM 705 C C . LYS A 1 90 ? -18.652 -10.498 0.752 1 23.01 524 LYS A C 1
ATOM 706 O O . LYS A 1 90 ? -18.394 -9.436 0.179 1 23.97 524 LYS A O 1
ATOM 712 N N . GLU A 1 91 ? -17.829 -11.565 0.702 1 21.65 525 GLU A N 1
ATOM 713 C CA . GLU A 1 91 ? -16.609 -11.54 -0.09 1 21.6 525 GLU A CA 1
ATOM 714 C C . GLU A 1 91 ? -16.711 -12.515 -1.245 1 20.69 525 GLU A C 1
ATOM 715 O O . GLU A 1 91 ? -17.214 -13.625 -1.074 1 20.6 525 GLU A O 1
ATOM 721 N N . MET A 1 92 ? -16.18 -12.12 -2.395 1 19.92 526 MET A N 1
ATOM 722 C CA . MET A 1 92 ? -16.144 -12.981 -3.573 1 19.21 526 MET A CA 1
ATOM 723 C C . MET A 1 92 ? -14.747 -13.573 -3.72 1 19.58 526 MET A C 1
ATOM 724 O O . MET A 1 92 ? -13.769 -12.855 -3.527 1 20.19 526 MET A O 1
ATOM 729 N N . THR A 1 93 ? -14.636 -14.875 -3.981 1 19.39 527 THR A N 1
ATOM 730 C CA . THR A 1 93 ? -13.338 -15.513 -4.233 1 19.69 527 THR A CA 1
ATOM 731 C C . THR A 1 93 ? -13.28 -15.848 -5.727 1 19.99 527 THR A C 1
ATOM 732 O O . THR A 1 93 ? -14.177 -16.529 -6.242 1 20.11 527 THR A O 1
ATOM 736 N N . TYR A 1 94 ? -12.261 -15.36 -6.417 1 19.93 528 TYR A N 1
ATOM 737 C CA . TYR A 1 94 ? -12.105 -15.591 -7.861 1 20.04 528 TYR A CA 1
ATOM 738 C C . TYR A 1 94 ? -11.043 -16.692 -7.999 1 20.06 528 TYR A C 1
ATOM 739 O O . TYR A 1 94 ? -9.865 -16.481 -7.652 1 20.59 528 TYR A O 1
ATOM 748 N N . HIS A 1 95 ? -11.463 -17.886 -8.412 1 19.95 529 HIS A N 1
ATOM 749 C CA . HIS A 1 95 ? -10.571 -19.05 -8.423 1 20.59 529 HIS A CA 1
ATOM 750 C C . HIS A 1 95 ? -9.488 -18.987 -9.474 1 21.26 529 HIS A C 1
ATOM 751 O O . HIS A 1 95 ? -9.761 -18.59 -10.613 1 21.95 529 HIS A O 1
ATOM 758 N N . SER A 1 96 ? -8.256 -19.405 -9.106 1 23.04 530 SER A N 1
ATOM 759 C CA . SER A 1 96 ? -7.17 -19.376 -10.1 1 24.24 530 SER A CA 1
ATOM 760 C C . SER A 1 96 ? -7.108 -20.628 -10.993 1 24.11 530 SER A C 1
ATOM 761 O O . SER A 1 96 ? -6.353 -20.635 -11.972 1 27.27 530 SER A O 1
ATOM 764 N N . SER A 1 97 ? -7.872 -21.671 -10.677 1 22.11 531 SER A N 1
ATOM 765 C CA . SER A 1 97 ? -7.996 -22.832 -11.551 1 21.45 531 SER A CA 1
ATOM 766 C C . SER A 1 97 ? -9.435 -22.913 -12.042 1 20.69 531 SER A C 1
ATOM 767 O O . SER A 1 97 ? -10.373 -22.457 -11.373 1 20.61 531 SER A O 1
ATOM 770 N N . VAL A 1 98 ? -9.601 -23.547 -13.193 1 19.93 532 VAL A N 1
ATOM 771 C CA . VAL A 1 98 ? -10.918 -23.871 -13.685 1 19.3 532 VAL A CA 1
ATOM 772 C C . VAL A 1 98 ? -11.032 -25.376 -13.479 1 19.36 532 VAL A C 1
ATOM 773 O O . VAL A 1 98 ? -10.357 -26.146 -14.179 1 20.37 532 VAL A O 1
ATOM 777 N N . ASN A 1 99 ? -11.828 -25.803 -12.476 1 18.7 533 ASN A N 1
ATOM 778 C CA . ASN A 1 99 ? -12.019 -27.241 -12.23 1 18.79 533 ASN A CA 1
ATOM 779 C C . ASN A 1 99 ? -13.43 -27.504 -12.77 1 18.61 533 ASN A C 1
ATOM 780 O O . ASN A 1 99 ? -14.422 -27.104 -12.164 1 19.35 533 ASN A O 1
ATOM 785 N N . LEU A 1 100 ? -13.497 -28.091 -13.956 1 18.78 534 LEU A N 1
ATOM 786 C CA . LEU A 1 100 ? -14.746 -28.204 -14.676 1 18.82 534 LEU A CA 1
ATOM 787 C C . LEU A 1 100 ? -15.516 -29.462 -14.387 1 18.81 534 LEU A C 1
ATOM 788 O O . LEU A 1 100 ? -15.065 -30.56 -14.749 1 19.08 534 LEU A O 1
ATOM 793 N N . SER A 1 101 ? -16.666 -29.321 -13.716 1 18.36 535 SER A N 1
ATOM 794 C CA . SER A 1 101 ? -17.539 -30.465 -13.463 1 18.4 535 SER A CA 1
ATOM 795 C C . SER A 1 101 ? -18.239 -30.856 -14.777 1 18.02 535 SER A C 1
ATOM 796 O O . SER A 1 101 ? -18.666 -29.987 -15.546 1 17.96 535 SER A O 1
ATOM 799 N N . ILE A 1 102 ? -18.402 -32.163 -15.005 1 18.36 536 ILE A N 1
ATOM 800 C CA . ILE A 1 102 ? -19.094 -32.679 -16.179 1 18.76 536 ILE A CA 1
ATOM 801 C C . ILE A 1 102 ? -20.212 -33.617 -15.701 1 18.78 536 ILE A C 1
ATOM 802 O O . ILE A 1 102 ? -19.939 -34.608 -15.014 1 19.55 536 ILE A O 1
ATOM 807 N N . ALA A 1 103 ? -21.464 -33.322 -16.063 1 18.08 537 ALA A N 1
ATOM 808 C CA . ALA A 1 103 ? -22.573 -34.187 -15.694 1 18.71 537 ALA A CA 1
ATOM 809 C C . ALA A 1 103 ? -22.478 -35.503 -16.485 1 19.14 537 ALA A C 1
ATOM 810 O O . ALA A 1 103 ? -22.308 -35.494 -17.715 1 19.44 537 ALA A O 1
ATOM 812 N N . VAL A 1 104 ? -22.651 -36.641 -15.788 1 19.41 538 VAL A N 1
ATOM 813 C CA . VAL A 1 104 ? -22.632 -37.955 -16.423 1 20.04 538 VAL A CA 1
ATOM 814 C C . VAL A 1 104 ? -23.89 -38.747 -16.022 1 20.31 538 VAL A C 1
ATOM 815 O O . VAL A 1 104 ? -24.122 -39 -14.828 1 20.72 538 VAL A O 1
ATOM 819 N N . ASP A 1 105 ? -24.707 -39.113 -17.013 1 20.94 539 ASP A N 1
ATOM 820 C CA . ASP A 1 105 ? -25.884 -39.938 -16.808 1 21.8 539 ASP A CA 1
ATOM 821 C C . ASP A 1 105 ? -25.394 -41.363 -16.543 1 22.4 539 ASP A C 1
ATOM 822 O O . ASP A 1 105 ? -24.612 -41.879 -17.32 1 24.08 539 ASP A O 1
ATOM 827 N N . THR A 1 106 ? -25.839 -41.995 -15.446 1 23.31 540 THR A N 1
ATOM 828 C CA . THR A 1 106 ? -25.505 -43.398 -15.172 1 24.18 540 THR A CA 1
ATOM 829 C C . THR A 1 106 ? -26.805 -44.087 -14.737 1 25.13 540 THR A C 1
ATOM 830 O O . THR A 1 106 ? -27.749 -43.438 -14.242 1 24.18 540 THR A O 1
ATOM 834 N N . PRO A 1 107 ? -26.861 -45.417 -14.86 1 27.33 541 PRO A N 1
ATOM 835 C CA . PRO A 1 107 ? -28.092 -46.124 -14.475 1 27.7 541 PRO A CA 1
ATOM 836 C C . PRO A 1 107 ? -28.456 -45.948 -12.995 1 28.29 541 PRO A C 1
ATOM 837 O O . PRO A 1 107 ? -29.642 -45.944 -12.65 1 30.84 541 PRO A O 1
ATOM 841 N N . ALA A 1 108 ? -27.448 -45.79 -12.126 1 27.74 542 ALA A N 1
ATOM 842 C CA . ALA A 1 108 ? -27.711 -45.569 -10.697 1 27.02 542 ALA A CA 1
ATOM 843 C C . ALA A 1 108 ? -28.095 -44.095 -10.364 1 27.02 542 ALA A C 1
ATOM 844 O O . ALA A 1 108 ? -28.57 -43.799 -9.264 1 29.04 542 ALA A O 1
ATOM 846 N N . GLY A 1 109 ? -27.892 -43.187 -11.314 1 25.22 543 GLY A N 1
ATOM 847 C CA . GLY A 1 109 ? -28.201 -41.778 -11.103 1 24.1 543 GLY A CA 1
ATOM 848 C C . GLY A 1 109 ? -27.167 -40.863 -11.725 1 23.35 543 GLY A C 1
ATOM 849 O O . GLY A 1 109 ? -26.097 -41.298 -12.154 1 23.43 543 GLY A O 1
ATOM 850 N N . LEU A 1 110 ? -27.478 -39.59 -11.754 1 23.74 544 LEU A N 1
ATOM 851 C CA . LEU A 1 110 ? -26.587 -38.58 -12.295 1 23.14 544 LEU A CA 1
ATOM 852 C C . LEU A 1 110 ? -25.39 -38.364 -11.36 1 22.67 544 LEU A C 1
ATOM 853 O O . LEU A 1 110 ? -25.572 -38.229 -10.149 1 23.56 544 LEU A O 1
ATOM 858 N N . LEU A 1 111 ? -24.176 -38.367 -11.915 1 21.9 545 LEU A N 1
ATOM 859 C CA . LEU A 1 111 ? -22.952 -38.049 -11.175 1 22.06 545 LEU A CA 1
ATOM 860 C C . LEU A 1 111 ? -22.294 -36.838 -11.814 1 21.51 545 LEU A C 1
ATOM 861 O O . LEU A 1 111 ? -22.429 -36.652 -13.024 1 21.6 545 LEU A O 1
ATOM 866 N N . THR A 1 112 ? -21.593 -36.005 -11.037 1 21.89 546 THR A N 1
ATOM 867 C CA A THR A 1 112 ? -20.957 -34.815 -11.599 0.5 21.79 546 THR A CA 1
ATOM 868 C CA B THR A 1 112 ? -20.926 -34.811 -11.578 0.5 22.23 546 THR A CA 1
ATOM 869 C C . THR A 1 112 ? -19.443 -34.765 -11.239 1 21.85 546 THR A C 1
ATOM 870 O O . THR A 1 112 ? -18.991 -33.918 -10.446 1 23.35 546 THR A O 1
ATOM 877 N N . PRO A 1 113 ? -18.643 -35.653 -11.867 1 21.18 547 PRO A N 1
ATOM 878 C CA . PRO A 1 113 ? -17.19 -35.643 -11.617 1 21.83 547 PRO A CA 1
ATOM 879 C C . PRO A 1 113 ? -16.507 -34.396 -12.186 1 21.76 547 PRO A C 1
ATOM 880 O O . PRO A 1 113 ? -17.069 -33.687 -13.023 1 22.95 547 PRO A O 1
ATOM 884 N N . VAL A 1 114 ? -15.267 -34.148 -11.766 1 20.42 548 VAL A N 1
ATOM 885 C CA . VAL A 1 114 ? -14.554 -32.912 -12.052 1 20.05 548 VAL A CA 1
ATOM 886 C C . VAL A 1 114 ? -13.255 -33.118 -12.826 1 20.93 548 VAL A C 1
ATOM 887 O O . VAL A 1 114 ? -12.453 -33.99 -12.467 1 21.92 548 VAL A O 1
ATOM 891 N N . ILE A 1 115 ? -13.029 -32.287 -13.867 1 21.21 549 ILE A N 1
ATOM 892 C CA . ILE A 1 115 ? -11.764 -32.223 -14.595 1 21.23 549 ILE A CA 1
ATOM 893 C C . ILE A 1 115 ? -10.983 -31.09 -13.921 1 21.54 549 ILE A C 1
ATOM 894 O O . ILE A 1 115 ? -11.269 -29.909 -14.148 1 21.03 549 ILE A O 1
ATOM 899 N N . HIS A 1 116 ? -10.041 -31.439 -13.023 1 22.11 550 HIS A N 1
ATOM 900 C CA . HIS A 1 116 ? -9.266 -30.416 -12.318 1 22.5 550 HIS A CA 1
ATOM 901 C C . HIS A 1 116 ? -8.289 -29.729 -13.244 1 22.74 550 HIS A C 1
ATOM 902 O O . HIS A 1 116 ? -7.738 -30.359 -14.154 1 23.15 550 HIS A O 1
ATOM 909 N N . ASP A 1 117 ? -8.086 -28.42 -13.045 1 22.65 551 ASP A N 1
ATOM 910 C CA . ASP A 1 117 ? -7.156 -27.636 -13.859 1 23.31 551 ASP A CA 1
ATOM 911 C C . ASP A 1 117 ? -7.379 -27.812 -15.361 1 22.54 551 ASP A C 1
ATOM 912 O O . ASP A 1 117 ? -6.432 -27.978 -16.142 1 22.94 551 ASP A O 1
ATOM 917 N N . ALA A 1 118 ? -8.654 -27.758 -15.747 1 21.5 552 ALA A N 1
ATOM 918 C CA . ALA A 1 118 ? -9.061 -27.911 -17.135 1 21.85 552 ALA A CA 1
ATOM 919 C C . ALA A 1 118 ? -8.44 -26.825 -18.038 1 22.1 552 ALA A C 1
ATOM 920 O O . ALA A 1 118 ? -8.297 -27.053 -19.239 1 22.39 552 ALA A O 1
ATOM 922 N N . GLN A 1 119 ? -8.046 -25.671 -17.477 1 22.54 553 GLN A N 1
ATOM 923 C CA . GLN A 1 119 ? -7.448 -24.597 -18.262 1 24.94 553 GLN A CA 1
ATOM 924 C C . GLN A 1 119 ? -6.102 -24.974 -18.889 1 25.87 553 GLN A C 1
ATOM 925 O O . GLN A 1 119 ? -5.669 -24.346 -19.857 1 27.34 553 GLN A O 1
ATOM 931 N N . ASP A 1 120 ? -5.452 -26.014 -18.352 1 26.78 554 ASP A N 1
ATOM 932 C CA . ASP A 1 120 ? -4.165 -26.467 -18.9 1 28.18 554 ASP A CA 1
ATOM 933 C C . ASP A 1 120 ? -4.311 -27.544 -19.978 1 28 554 ASP A C 1
ATOM 934 O O . ASP A 1 120 ? -3.286 -27.991 -20.513 1 30.14 554 ASP A O 1
ATOM 939 N N . LEU A 1 121 ? -5.55 -27.996 -20.273 1 25.96 555 LEU A N 1
ATOM 940 C CA . LEU A 1 121 ? -5.772 -29.096 -21.186 1 25.11 555 LEU A CA 1
ATOM 941 C C . LEU A 1 121 ? -6.03 -28.719 -22.639 1 25.21 555 LEU A C 1
ATOM 942 O O . LEU A 1 121 ? -6.73 -27.757 -22.943 1 25.1 555 LEU A O 1
ATOM 947 N N . SER A 1 122 ? -5.483 -29.535 -23.544 1 24.94 556 SER A N 1
ATOM 948 C CA . SER A 1 122 ? -5.746 -29.408 -24.97 1 24.64 556 SER A CA 1
ATOM 949 C C . SER A 1 122 ? -7.091 -30.144 -25.278 1 24.44 556 SER A C 1
ATOM 950 O O . SER A 1 122 ? -7.582 -30.922 -24.445 1 24.18 556 SER A O 1
ATOM 953 N N . ILE A 1 123 ? -7.639 -29.969 -26.498 1 23.61 557 ILE A N 1
ATOM 954 C CA . ILE A 1 123 ? -8.85 -30.684 -26.903 1 23.82 557 ILE A CA 1
ATOM 955 C C . ILE A 1 123 ? -8.651 -32.227 -26.794 1 23.75 557 ILE A C 1
ATOM 956 O O . ILE A 1 123 ? -9.461 -32.88 -26.145 1 23.92 557 ILE A O 1
ATOM 961 N N . PRO A 1 124 ? -7.536 -32.813 -27.28 1 24 558 PRO A N 1
ATOM 962 C CA . PRO A 1 124 ? -7.343 -34.27 -27.09 1 23.58 558 PRO A CA 1
ATOM 963 C C . PRO A 1 124 ? -7.327 -34.699 -25.607 1 23.51 558 PRO A C 1
ATOM 964 O O . PRO A 1 124 ? -7.929 -35.714 -25.249 1 23.83 558 PRO A O 1
ATOM 968 N N . GLU A 1 125 ? -6.697 -33.897 -24.741 1 23.2 559 GLU A N 1
ATOM 969 C CA . GLU A 1 125 ? -6.67 -34.193 -23.301 1 23.86 559 GLU A CA 1
ATOM 970 C C . GLU A 1 125 ? -8.075 -34.119 -22.708 1 23.69 559 GLU A C 1
ATOM 971 O O . GLU A 1 125 ? -8.457 -34.983 -21.912 1 23.49 559 GLU A O 1
ATOM 977 N N . ILE A 1 126 ? -8.862 -33.107 -23.103 1 22.74 560 ILE A N 1
ATOM 978 C CA . ILE A 1 126 ? -10.238 -32.987 -22.632 1 22.1 560 ILE A CA 1
ATOM 979 C C . ILE A 1 126 ? -11.061 -34.214 -23.076 1 22.1 560 ILE A C 1
ATOM 980 O O . ILE A 1 126 ? -11.783 -34.81 -22.259 1 22.34 560 ILE A O 1
ATOM 985 N N . ALA A 1 127 ? -10.919 -34.62 -24.355 1 22.23 561 ALA A N 1
ATOM 986 C CA . ALA A 1 127 ? -11.691 -35.75 -24.865 1 22.72 561 ALA A CA 1
ATOM 987 C C . ALA A 1 127 ? -11.412 -37.032 -24.07 1 23.41 561 ALA A C 1
ATOM 988 O O . ALA A 1 127 ? -12.334 -37.777 -23.73 1 23.61 561 ALA A O 1
ATOM 990 N N . LYS A 1 128 ? -10.136 -37.257 -23.759 1 23.81 562 LYS A N 1
ATOM 991 C CA . LYS A 1 128 ? -9.744 -38.448 -23.006 1 24.38 562 LYS A CA 1
ATOM 992 C C . LYS A 1 128 ? -10.246 -38.37 -21.56 1 24.18 562 LYS A C 1
ATOM 993 O O . LYS A 1 128 ? -10.684 -39.382 -21.003 1 24.98 562 LYS A O 1
ATOM 999 N N . ALA A 1 129 ? -10.162 -37.172 -20.95 1 23.81 563 ALA A N 1
ATOM 1000 C CA . ALA A 1 129 ? -10.588 -36.997 -19.577 1 23.41 563 ALA A CA 1
ATOM 1001 C C . ALA A 1 129 ? -12.083 -37.236 -19.441 1 23.6 563 ALA A C 1
ATOM 1002 O O . ALA A 1 129 ? -12.499 -37.892 -18.486 1 23.82 563 ALA A O 1
ATOM 1004 N N . ILE A 1 130 ? -12.899 -36.746 -20.392 1 23.12 564 ILE A N 1
ATOM 1005 C CA . ILE A 1 130 ? -14.341 -36.986 -20.34 1 23.57 564 ILE A CA 1
ATOM 1006 C C . ILE A 1 130 ? -14.644 -38.486 -20.43 1 24.25 564 ILE A C 1
ATOM 1007 O O . ILE A 1 130 ? -15.446 -39.012 -19.648 1 24.04 564 ILE A O 1
ATOM 1012 N N . VAL A 1 131 ? -13.996 -39.183 -21.376 1 24.93 565 VAL A N 1
ATOM 1013 C CA . VAL A 1 131 ? -14.197 -40.623 -21.526 1 25.76 565 VAL A CA 1
ATOM 1014 C C . VAL A 1 131 ? -13.81 -41.366 -20.233 1 26.35 565 VAL A C 1
ATOM 1015 O O . VAL A 1 131 ? -14.58 -42.214 -19.759 1 26.59 565 VAL A O 1
ATOM 1019 N N . ASP A 1 132 ? -12.674 -40.987 -19.625 1 27.51 566 ASP A N 1
ATOM 1020 C CA . ASP A 1 132 ? -12.227 -41.599 -18.368 1 28.78 566 ASP A CA 1
ATOM 1021 C C . ASP A 1 132 ? -13.248 -41.394 -17.231 1 27.79 566 ASP A C 1
ATOM 1022 O O . ASP A 1 132 ? -13.66 -42.358 -16.58 1 27.68 566 ASP A O 1
ATOM 1027 N N . LEU A 1 133 ? -13.646 -40.138 -16.989 1 26.57 567 LEU A N 1
ATOM 1028 C CA . LEU A 1 133 ? -14.564 -39.848 -15.899 1 26.24 567 LEU A CA 1
ATOM 1029 C C . LEU A 1 133 ? -15.929 -40.487 -16.118 1 26.18 567 LEU A C 1
ATOM 1030 O O . LEU A 1 133 ? -16.526 -40.95 -15.15 1 26.36 567 LEU A O 1
ATOM 1035 N N . ALA A 1 134 ? -16.436 -40.521 -17.368 1 25.54 568 ALA A N 1
ATOM 1036 C CA . ALA A 1 134 ? -17.744 -41.137 -17.613 1 26.17 568 ALA A CA 1
ATOM 1037 C C . ALA A 1 134 ? -17.67 -42.657 -17.36 1 26.77 568 ALA A C 1
ATOM 1038 O O . ALA A 1 134 ? -18.585 -43.238 -16.758 1 26.6 568 ALA A O 1
ATOM 1040 N N . ASP A 1 135 ? -16.562 -43.289 -17.781 1 27.7 569 ASP A N 1
ATOM 1041 C CA . ASP A 1 135 ? -16.407 -44.731 -17.574 1 28.51 569 ASP A CA 1
ATOM 1042 C C . ASP A 1 135 ? -16.316 -45.015 -16.056 1 28.76 569 ASP A C 1
ATOM 1043 O O . ASP A 1 135 ? -17.031 -45.9 -15.561 1 28.07 569 ASP A O 1
ATOM 1048 N N . ARG A 1 136 ? -15.49 -44.238 -15.317 1 27.44 570 ARG A N 1
ATOM 1049 C CA . ARG A 1 136 ? -15.363 -44.46 -13.865 1 27.98 570 ARG A CA 1
ATOM 1050 C C . ARG A 1 136 ? -16.66 -44.141 -13.091 1 27.76 570 ARG A C 1
ATOM 1051 O O . ARG A 1 136 ? -16.982 -44.831 -12.115 1 28.53 570 ARG A O 1
ATOM 1059 N N . SER A 1 137 ? -17.437 -43.16 -13.564 1 26.56 571 SER A N 1
ATOM 1060 C CA . SER A 1 137 ? -18.732 -42.852 -12.948 1 26.89 571 SER A CA 1
ATOM 1061 C C . SER A 1 137 ? -19.698 -44.036 -13.116 1 27.66 571 SER A C 1
ATOM 1062 O O . SER A 1 137 ? -20.47 -44.364 -12.208 1 26.73 571 SER A O 1
ATOM 1065 N N . ARG A 1 138 ? -19.684 -44.644 -14.307 1 28.31 572 ARG A N 1
ATOM 1066 C CA . ARG A 1 138 ? -20.576 -45.746 -14.608 1 30.17 572 ARG A CA 1
ATOM 1067 C C . ARG A 1 138 ? -20.138 -47.08 -14.018 1 31.95 572 ARG A C 1
ATOM 1068 O O . ARG A 1 138 ? -20.951 -48.013 -13.982 1 33.78 572 ARG A O 1
ATOM 1076 N N . ASN A 1 139 ? -18.881 -47.191 -13.567 1 33.83 573 ASN A N 1
ATOM 1077 C CA . ASN A 1 139 ? -18.369 -48.457 -13.035 1 35.61 573 ASN A CA 1
ATOM 1078 C C . ASN A 1 139 ? -17.874 -48.378 -11.594 1 37.31 573 ASN A C 1
ATOM 1079 O O . ASN A 1 139 ? -17.012 -49.178 -11.202 1 38.12 573 ASN A O 1
ATOM 1084 N N . ASN A 1 140 ? -18.412 -47.428 -10.807 1 38.12 574 ASN A N 1
ATOM 1085 C CA . ASN A 1 140 ? -18.083 -47.291 -9.38 1 39.33 574 ASN A CA 1
ATOM 1086 C C . ASN A 1 140 ? -16.58 -47.124 -9.075 1 38.14 574 ASN A C 1
ATOM 1087 O O . ASN A 1 140 ? -16.088 -47.697 -8.091 1 37.59 574 ASN A O 1
ATOM 1092 N N . LYS A 1 141 ? -15.857 -46.328 -9.878 1 35.96 575 LYS A N 1
ATOM 1093 C CA . LYS A 1 141 ? -14.424 -46.158 -9.651 1 35.89 575 LYS A CA 1
ATOM 1094 C C . LYS A 1 141 ? -14.004 -44.7 -9.372 1 34.59 575 LYS A C 1
ATOM 1095 O O . LYS A 1 141 ? -12.814 -44.397 -9.416 1 35.04 575 LYS A O 1
ATOM 1101 N N . LEU A 1 142 ? -14.954 -43.829 -9.013 1 32.08 576 LEU A N 1
ATOM 1102 C CA . LEU A 1 142 ? -14.608 -42.448 -8.652 1 31.32 576 LEU A CA 1
ATOM 1103 C C . LEU A 1 142 ? -14.099 -42.406 -7.203 1 32.25 576 LEU A C 1
ATOM 1104 O O . LEU A 1 142 ? -14.552 -43.2 -6.369 1 33.69 576 LEU A O 1
ATOM 1109 N N . LYS A 1 143 ? -13.17 -41.472 -6.91 1 32.21 577 LYS A N 1
ATOM 1110 C CA . LYS A 1 143 ? -12.606 -41.183 -5.583 1 32.99 577 LYS A CA 1
ATOM 1111 C C . LYS A 1 143 ? -13.18 -39.823 -5.091 1 32.05 577 LYS A C 1
ATOM 1112 O O . LYS A 1 143 ? -13.683 -39.045 -5.925 1 30.19 577 LYS A O 1
ATOM 1118 N N . PRO A 1 144 ? -13.097 -39.46 -3.791 1 31.2 578 PRO A N 1
ATOM 1119 C CA . PRO A 1 144 ? -13.688 -38.172 -3.358 1 31.38 578 PRO A CA 1
ATOM 1120 C C . PRO A 1 144 ? -13.142 -36.93 -4.078 1 30.9 578 PRO A C 1
ATOM 1121 O O . PRO A 1 144 ? -13.931 -36.02 -4.385 1 30.47 578 PRO A O 1
ATOM 1125 N N . ASN A 1 145 ? -11.845 -36.904 -4.421 1 32.3 579 ASN A N 1
ATOM 1126 C CA . ASN A 1 145 ? -11.287 -35.749 -5.137 1 32.45 579 ASN A CA 1
ATOM 1127 C C . ASN A 1 145 ? -11.893 -35.606 -6.539 1 30.88 579 ASN A C 1
ATOM 1128 O O . ASN A 1 145 ? -11.954 -34.495 -7.048 1 29.88 579 ASN A O 1
ATOM 1133 N N . ASP A 1 146 ? -12.376 -36.708 -7.146 1 28.57 580 ASP A N 1
ATOM 1134 C CA . ASP A 1 146 ? -13.032 -36.628 -8.462 1 27.49 580 ASP A CA 1
ATOM 1135 C C . ASP A 1 146 ? -14.405 -35.955 -8.372 1 25.67 580 ASP A C 1
ATOM 1136 O O . ASP A 1 146 ? -14.958 -35.613 -9.405 1 24.76 580 ASP A O 1
ATOM 1141 N N . LEU A 1 147 ? -14.997 -35.847 -7.184 1 25.26 581 LEU A N 1
ATOM 1142 C CA . LEU A 1 147 ? -16.342 -35.31 -7.031 1 26.4 581 LEU A CA 1
ATOM 1143 C C . LEU A 1 147 ? -16.416 -33.999 -6.247 1 26.72 581 LEU A C 1
ATOM 1144 O O . LEU A 1 147 ? -17.518 -33.545 -5.922 1 30.16 581 LEU A O 1
ATOM 1149 N N . SER A 1 148 ? -15.272 -33.368 -5.976 1 26.8 582 SER A N 1
ATOM 1150 C CA . SER A 1 148 ? -15.243 -32.126 -5.221 1 26.66 582 SER A CA 1
ATOM 1151 C C . SER A 1 148 ? -14.299 -31.129 -5.873 1 25.26 582 SER A C 1
ATOM 1152 O O . SER A 1 148 ? -13.447 -31.507 -6.674 1 25.78 582 SER A O 1
ATOM 1155 N N . GLY A 1 149 ? -14.451 -29.863 -5.515 1 23.94 583 GLY A N 1
ATOM 1156 C CA . GLY A 1 149 ? -13.56 -28.821 -5.994 1 22.86 583 GLY A CA 1
ATOM 1157 C C . GLY A 1 149 ? -13.959 -28.159 -7.304 1 21.56 583 GLY A C 1
ATOM 1158 O O . GLY A 1 149 ? -13.228 -27.282 -7.772 1 22.01 583 GLY A O 1
ATOM 1159 N N . GLY A 1 150 ? -15.122 -28.513 -7.869 1 19.74 584 GLY A N 1
ATOM 1160 C CA . GLY A 1 150 ? -15.538 -27.893 -9.126 1 19.25 584 GLY A CA 1
ATOM 1161 C C . GLY A 1 150 ? -15.777 -26.394 -8.996 1 18.76 584 GLY A C 1
ATOM 1162 O O . GLY A 1 150 ? -16.268 -25.917 -7.958 1 19.93 584 GLY A O 1
ATOM 1163 N N . THR A 1 151 ? -15.454 -25.641 -10.056 1 17.88 585 THR A N 1
ATOM 1164 C CA . THR A 1 151 ? -15.675 -24.187 -10.061 1 17.79 585 THR A CA 1
ATOM 1165 C C . THR A 1 151 ? -16.794 -23.738 -11.05 1 17.57 585 THR A C 1
ATOM 1166 O O . THR A 1 151 ? -17.239 -22.581 -11.005 1 18.39 585 THR A O 1
ATOM 1170 N N . PHE A 1 152 ? -17.241 -24.657 -11.91 1 17.32 586 PHE A N 1
ATOM 1171 C CA . PHE A 1 152 ? -18.265 -24.431 -12.931 1 17.26 586 PHE A CA 1
ATOM 1172 C C . PHE A 1 152 ? -18.659 -25.813 -13.462 1 17.04 586 PHE A C 1
ATOM 1173 O O . PHE A 1 152 ? -17.866 -26.75 -13.371 1 17.92 586 PHE A O 1
ATOM 1181 N N . THR A 1 153 ? -19.858 -25.959 -14.059 1 16.55 587 THR A N 1
ATOM 1182 C CA . THR A 1 153 ? -20.275 -27.244 -14.599 1 16.7 587 THR A CA 1
ATOM 1183 C C . THR A 1 153 ? -20.814 -27.114 -16.018 1 16.58 587 THR A C 1
ATOM 1184 O O . THR A 1 153 ? -21.43 -26.103 -16.364 1 16.69 587 THR A O 1
ATOM 1188 N N . ILE A 1 154 ? -20.576 -28.156 -16.815 1 16.35 588 ILE A N 1
ATOM 1189 C CA A ILE A 1 154 ? -21.169 -28.295 -18.147 0.5 16 588 ILE A CA 1
ATOM 1190 C CA B ILE A 1 154 ? -21.182 -28.255 -18.12 0.5 16.63 588 ILE A CA 1
ATOM 1191 C C . ILE A 1 154 ? -22.021 -29.555 -18.113 1 16.15 588 ILE A C 1
ATOM 1192 O O . ILE A 1 154 ? -21.542 -30.622 -17.698 1 16.93 588 ILE A O 1
ATOM 1201 N N . THR A 1 155 ? -23.31 -29.442 -18.512 1 15.94 589 THR A N 1
ATOM 1202 C CA . THR A 1 155 ? -24.21 -30.579 -18.532 1 16.27 589 THR A CA 1
ATOM 1203 C C . THR A 1 155 ? -24.77 -30.776 -19.942 1 16.14 589 THR A C 1
ATOM 1204 O O . THR A 1 155 ? -25.388 -29.859 -20.511 1 16.61 589 THR A O 1
ATOM 1208 N N . ASN A 1 156 ? -24.56 -31.962 -20.498 1 16.54 590 ASN A N 1
ATOM 1209 C CA . ASN A 1 156 ? -25.002 -32.227 -21.853 1 16.81 590 ASN A CA 1
ATOM 1210 C C . ASN A 1 156 ? -26.478 -32.584 -21.893 1 17.42 590 ASN A C 1
ATOM 1211 O O . ASN A 1 156 ? -26.853 -33.754 -22.013 1 18.16 590 ASN A O 1
ATOM 1216 N N . ILE A 1 157 ? -27.32 -31.559 -21.82 1 17.61 591 ILE A N 1
ATOM 1217 C CA . ILE A 1 157 ? -28.772 -31.779 -21.895 1 18.24 591 ILE A CA 1
ATOM 1218 C C . ILE A 1 157 ? -29.213 -32.327 -23.256 1 17.6 591 ILE A C 1
ATOM 1219 O O . ILE A 1 157 ? -30.275 -32.946 -23.344 1 18.85 591 ILE A O 1
ATOM 1224 N N . GLY A 1 158 ? -28.415 -32.114 -24.302 1 16.7 592 GLY A N 1
ATOM 1225 C CA . GLY A 1 158 ? -28.771 -32.598 -25.632 1 17.12 592 GLY A CA 1
ATOM 1226 C C . GLY A 1 158 ? -28.609 -34.096 -25.82 1 17.85 592 GLY A C 1
ATOM 1227 O O . GLY A 1 158 ? -29.177 -34.643 -26.758 1 18.01 592 GLY A O 1
ATOM 1228 N N . SER A 1 159 ? -27.925 -34.786 -24.893 1 18.36 593 SER A N 1
ATOM 1229 C CA . SER A 1 159 ? -27.731 -36.239 -25.019 1 18.86 593 SER A CA 1
ATOM 1230 C C . SER A 1 159 ? -29.021 -37.009 -25.179 1 19.29 593 SER A C 1
ATOM 1231 O O . SER A 1 159 ? -29.05 -37.992 -25.919 1 21.24 593 SER A O 1
ATOM 1234 N N . GLU A 1 160 ? -30.069 -36.586 -24.461 1 18.77 594 GLU A N 1
ATOM 1235 C CA . GLU A 1 160 ? -31.363 -37.253 -24.522 1 19.13 594 GLU A CA 1
ATOM 1236 C C . GLU A 1 160 ? -32.432 -36.433 -25.266 1 18.43 594 GLU A C 1
ATOM 1237 O O . GLU A 1 160 ? -33.637 -36.714 -25.137 1 19.39 594 GLU A O 1
ATOM 1243 N N . GLY A 1 161 ? -31.977 -35.474 -26.091 1 17.72 595 GLY A N 1
ATOM 1244 C CA . GLY A 1 161 ? -32.803 -34.783 -27.072 1 17.72 595 GLY A CA 1
ATOM 1245 C C . GLY A 1 161 ? -33.304 -33.398 -26.744 1 17 595 GLY A C 1
ATOM 1246 O O . GLY A 1 161 ? -33.909 -32.764 -27.611 1 17.65 595 GLY A O 1
ATOM 1247 N N . ALA A 1 162 ? -33.061 -32.921 -25.528 1 16.85 596 ALA A N 1
ATOM 1248 C CA . ALA A 1 162 ? -33.582 -31.606 -25.152 1 16.03 596 ALA A CA 1
ATOM 1249 C C . ALA A 1 162 ? -32.963 -30.475 -25.919 1 16.23 596 ALA A C 1
ATOM 1250 O O . ALA A 1 162 ? -31.753 -30.46 -26.14 1 16.37 596 ALA A O 1
ATOM 1252 N N . LEU A 1 163 ? -33.788 -29.468 -26.247 1 16.1 597 LEU A N 1
ATOM 1253 C CA . LEU A 1 163 ? -33.256 -28.241 -26.821 1 16.37 597 LEU A CA 1
ATOM 1254 C C . LEU A 1 163 ? -32.667 -27.355 -25.734 1 16.3 597 LEU A C 1
ATOM 1255 O O . LEU A 1 163 ? -31.657 -26.676 -25.957 1 16.32 597 LEU A O 1
ATOM 1260 N N . SER A 1 164 ? -33.298 -27.354 -24.552 1 15.81 598 SER A N 1
ATOM 1261 C CA A SER A 1 164 ? -32.854 -26.499 -23.463 0.5 16.23 598 SER A CA 1
ATOM 1262 C CA B SER A 1 164 ? -32.862 -26.497 -23.466 0.5 16.18 598 SER A CA 1
ATOM 1263 C C . SER A 1 164 ? -33.372 -27.059 -22.13 1 15.78 598 SER A C 1
ATOM 1264 O O . SER A 1 164 ? -34.135 -28.028 -22.103 1 15.46 598 SER A O 1
ATOM 1269 N N . ASP A 1 165 ? -32.933 -26.468 -21.03 1 15.68 599 ASP A N 1
ATOM 1270 C CA . ASP A 1 165 ? -33.349 -26.832 -19.674 1 15.97 599 ASP A CA 1
ATOM 1271 C C . ASP A 1 165 ? -32.993 -25.616 -18.797 1 15.67 599 ASP A C 1
ATOM 1272 O O . ASP A 1 165 ? -32.401 -24.635 -19.287 1 15.91 599 ASP A O 1
ATOM 1277 N N . THR A 1 166 ? -33.321 -25.69 -17.494 1 15.38 600 THR A N 1
ATOM 1278 C CA . THR A 1 166 ? -32.911 -24.658 -16.522 1 15.57 600 THR A CA 1
ATOM 1279 C C . THR A 1 166 ? -32.099 -25.393 -15.458 1 15.49 600 THR A C 1
ATOM 1280 O O . THR A 1 166 ? -32.553 -25.574 -14.335 1 15.94 600 THR A O 1
ATOM 1284 N N . PRO A 1 167 ? -30.872 -25.839 -15.802 1 15.94 601 PRO A N 1
ATOM 1285 C CA . PRO A 1 167 ? -30.123 -26.693 -14.867 1 15.99 601 PRO A CA 1
ATOM 1286 C C . PRO A 1 167 ? -29.936 -26.075 -13.498 1 16.38 601 PRO A C 1
ATOM 1287 O O . PRO A 1 167 ? -29.845 -24.853 -13.389 1 15.98 601 PRO A O 1
ATOM 1291 N N . ILE A 1 168 ? -29.877 -26.931 -12.467 1 16.85 602 ILE A N 1
ATOM 1292 C CA . ILE A 1 168 ? -29.694 -26.422 -11.115 1 17.59 602 ILE A CA 1
ATOM 1293 C C . ILE A 1 168 ? -28.196 -26.328 -10.811 1 17.67 602 ILE A C 1
ATOM 1294 O O . ILE A 1 168 ? -27.467 -27.329 -10.938 1 18.47 602 ILE A O 1
ATOM 1299 N N . LEU A 1 169 ? -27.729 -25.123 -10.453 1 17.96 603 LEU A N 1
ATOM 1300 C CA . LEU A 1 169 ? -26.348 -24.99 -10.032 1 18.86 603 LEU A CA 1
ATOM 1301 C C . LEU A 1 169 ? -26.239 -25.359 -8.578 1 18.54 603 LEU A C 1
ATOM 1302 O O . LEU A 1 169 ? -27.21 -25.251 -7.8 1 17.64 603 LEU A O 1
ATOM 1307 N N . VAL A 1 170 ? -25.033 -25.787 -8.203 1 18.36 604 VAL A N 1
ATOM 1308 C CA . VAL A 1 170 ? -24.795 -26.19 -6.833 1 18.96 604 VAL A CA 1
ATOM 1309 C C . VAL A 1 170 ? -23.715 -25.323 -6.207 1 18.96 604 VAL A C 1
ATOM 1310 O O . VAL A 1 170 ? -22.521 -25.476 -6.499 1 19.02 604 VAL A O 1
ATOM 1314 N N . PRO A 1 171 ? -24.112 -24.391 -5.319 1 19.48 605 PRO A N 1
ATOM 1315 C CA . PRO A 1 171 ? -23.109 -23.582 -4.59 1 20.03 605 PRO A CA 1
ATOM 1316 C C . PRO A 1 171 ? -22.053 -24.5 -3.935 1 20.43 605 PRO A C 1
ATOM 1317 O O . PRO A 1 171 ? -22.38 -25.645 -3.562 1 21.52 605 PRO A O 1
ATOM 1321 N N . PRO A 1 172 ? -20.771 -24.113 -3.968 1 19.82 606 PRO A N 1
ATOM 1322 C CA . PRO A 1 172 ? -20.26 -22.762 -4.22 1 19.02 606 PRO A CA 1
ATOM 1323 C C . PRO A 1 172 ? -20.037 -22.38 -5.663 1 18.15 606 PRO A C 1
ATOM 1324 O O . PR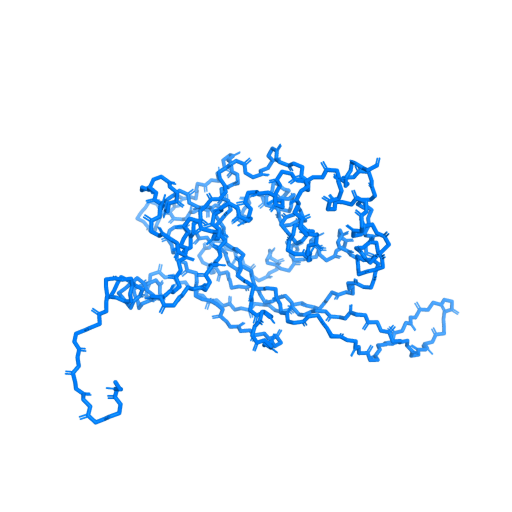O A 1 172 ? -19.583 -21.261 -5.901 1 18.13 606 PRO A O 1
ATOM 1328 N N . GLN A 1 173 ? -20.419 -23.243 -6.632 1 17.35 607 GLN A N 1
ATOM 1329 C CA . GLN A 1 173 ? -20.314 -22.822 -8.037 1 17.36 607 GLN A CA 1
ATOM 1330 C C . GLN A 1 173 ? -21.292 -21.677 -8.325 1 17.33 607 GLN A C 1
ATOM 1331 O O . GLN A 1 173 ? -22.324 -21.544 -7.653 1 17.5 607 GLN A O 1
ATOM 1337 N N . ALA A 1 174 ? -20.963 -20.873 -9.35 1 17.05 608 ALA A N 1
ATOM 1338 C CA . ALA A 1 174 ? -21.812 -19.74 -9.738 1 17.01 608 ALA A CA 1
ATOM 1339 C C . ALA A 1 174 ? -22.523 -19.929 -11.089 1 16.99 608 ALA A C 1
ATOM 1340 O O . ALA A 1 174 ? -23.384 -19.128 -11.423 1 16.85 608 ALA A O 1
ATOM 1342 N N . GLY A 1 175 ? -22.134 -20.942 -11.854 1 17.53 609 GLY A N 1
ATOM 1343 C CA . GLY A 1 175 ? -22.739 -21.199 -13.157 1 17.45 609 GLY A CA 1
ATOM 1344 C C . GLY A 1 175 ? -22.726 -22.654 -13.551 1 17.07 609 GLY A C 1
ATOM 1345 O O . GLY A 1 175 ? -21.815 -23.41 -13.194 1 17.57 609 GLY A O 1
ATOM 1346 N N . ILE A 1 176 ? -23.733 -23.023 -14.347 1 16.24 610 ILE A N 1
ATOM 1347 C CA . ILE A 1 176 ? -23.832 -24.345 -14.958 1 15.91 610 ILE A CA 1
ATOM 1348 C C . ILE A 1 176 ? -24.371 -24.103 -16.359 1 16.13 610 ILE A C 1
ATOM 1349 O O . ILE A 1 176 ? -25.423 -23.481 -16.518 1 16.45 610 ILE A O 1
ATOM 1354 N N . LEU A 1 177 ? -23.626 -24.565 -17.358 1 16.01 611 LEU A N 1
ATOM 1355 C CA A LEU A 1 177 ? -24.017 -24.384 -18.75 0.5 16 611 LEU A CA 1
ATOM 1356 C CA B LEU A 1 177 ? -24.026 -24.38 -18.745 0.5 16.18 611 LEU A CA 1
ATOM 1357 C C . LEU A 1 177 ? -24.521 -25.69 -19.344 1 16.25 611 LEU A C 1
ATOM 1358 O O . LEU A 1 177 ? -23.837 -26.71 -19.259 1 16.96 611 LEU A O 1
ATOM 1367 N N . GLY A 1 178 ? -25.683 -25.645 -19.985 1 16.23 612 GLY A N 1
ATOM 1368 C CA . GLY A 1 178 ? -26.204 -26.808 -20.671 1 16.26 612 GLY A CA 1
ATOM 1369 C C . GLY A 1 178 ? -25.867 -26.731 -22.152 1 16.59 612 GLY A C 1
ATOM 1370 O O . GLY A 1 178 ? -25.903 -25.65 -22.739 1 17.89 612 GLY A O 1
ATOM 1371 N N . THR A 1 179 ? -25.497 -27.861 -22.754 1 16.3 613 THR A N 1
ATOM 1372 C CA . THR A 1 179 ? -25.288 -27.911 -24.199 1 16.53 613 THR A CA 1
ATOM 1373 C C . THR A 1 179 ? -26.504 -28.595 -24.783 1 16.71 613 THR A C 1
ATOM 1374 O O . THR A 1 179 ? -26.632 -29.817 -24.673 1 17.2 613 THR A O 1
ATOM 1378 N N . GLY A 1 180 ? -27.421 -27.806 -25.355 1 15.99 614 GLY A N 1
ATOM 1379 C CA . GLY A 1 180 ? -28.62 -28.382 -25.941 1 16.01 614 GLY A CA 1
ATOM 1380 C C . GLY A 1 180 ? -28.325 -29.287 -27.123 1 15.84 614 GLY A C 1
ATOM 1381 O O . GLY A 1 180 ? -27.176 -29.383 -27.591 1 15.84 614 GLY A O 1
ATOM 1382 N N . ALA A 1 181 ? -29.388 -29.932 -27.65 1 16.14 615 ALA A N 1
ATOM 1383 C CA . ALA A 1 181 ? -29.223 -30.767 -28.84 1 15.95 615 ALA A CA 1
ATOM 1384 C C . ALA A 1 181 ? -28.851 -29.858 -30.031 1 16.84 615 ALA A C 1
ATOM 1385 O O . ALA A 1 181 ? -29.518 -28.834 -30.248 1 17.11 615 ALA A O 1
ATOM 1387 N N . ILE A 1 182 ? -27.798 -30.224 -30.773 1 16.55 616 ILE A N 1
ATOM 1388 C CA . ILE A 1 182 ? -27.401 -29.459 -31.972 1 16.94 616 ILE A CA 1
ATOM 1389 C C . ILE A 1 182 ? -28.267 -29.999 -33.112 1 17.32 616 ILE A C 1
ATOM 1390 O O . ILE A 1 182 ? -28.249 -31.208 -33.373 1 19.06 616 ILE A O 1
ATOM 1395 N N . VAL A 1 183 ? -29.087 -29.115 -33.73 1 17.18 617 VAL A N 1
ATOM 1396 C CA A VAL A 1 183 ? -30.109 -29.463 -34.714 0.5 17.07 617 VAL A CA 1
ATOM 1397 C CA B VAL A 1 183 ? -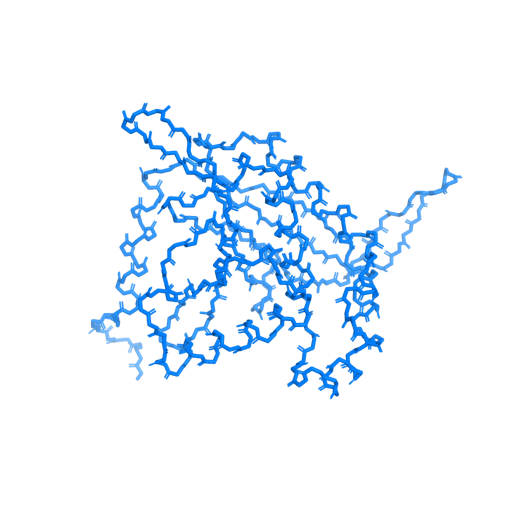29.963 -29.579 -34.793 0.5 17.56 617 VAL A CA 1
ATOM 1398 C C . VAL A 1 183 ? -29.926 -28.614 -35.973 1 17.1 617 VAL A C 1
ATOM 1399 O O . VAL A 1 183 ? -29.728 -27.396 -35.829 1 17.49 617 VAL A O 1
ATOM 1406 N N . LYS A 1 184 ? -30.099 -29.192 -37.178 1 17.21 618 LYS A N 1
ATOM 1407 C CA . LYS A 1 184 ? -30.114 -28.362 -38.375 1 17.36 618 LYS A CA 1
ATOM 1408 C C . LYS A 1 184 ? -31.418 -27.527 -38.355 1 16.95 618 LYS A C 1
ATOM 1409 O O . LYS A 1 184 ? -32.5 -28.054 -38.099 1 16.78 618 LYS A O 1
ATOM 1415 N N . ARG A 1 185 ? -31.28 -26.208 -38.59 1 16.69 619 ARG A N 1
ATOM 1416 C CA . ARG A 1 185 ? -32.413 -25.273 -38.621 1 17.32 619 ARG A CA 1
ATOM 1417 C C . ARG A 1 185 ? -32.239 -24.29 -39.77 1 17.02 619 ARG A C 1
ATOM 1418 O O . ARG A 1 185 ? -31.108 -23.924 -40.101 1 17.29 619 ARG A O 1
ATOM 1426 N N . PRO A 1 186 ? -33.357 -23.754 -40.294 1 17.15 620 PRO A N 1
ATOM 1427 C CA . PRO A 1 186 ? -33.249 -22.667 -41.269 1 17.51 620 PRO A CA 1
ATOM 1428 C C . PRO A 1 186 ? -32.995 -21.378 -40.489 1 17.81 620 PRO A C 1
ATOM 1429 O O . PRO A 1 186 ? -33.681 -21.106 -39.495 1 18.75 620 PRO A O 1
ATOM 1433 N N . VAL A 1 187 ? -31.968 -20.621 -40.886 1 17.32 621 VAL A N 1
ATOM 1434 C CA . VAL A 1 187 ? -31.625 -19.369 -40.21 1 17.86 621 VAL A CA 1
ATOM 1435 C C . VAL A 1 187 ? -31.381 -18.276 -41.253 1 17.38 621 VAL A C 1
ATOM 1436 O O . VAL A 1 187 ? -31.125 -18.571 -42.427 1 18.17 621 VAL A O 1
ATOM 1440 N N . VAL A 1 188 ? -31.47 -17.014 -40.832 1 17.06 622 VAL A N 1
ATOM 1441 C CA . VAL A 1 188 ? -31.208 -15.903 -41.736 1 17.57 622 VAL A CA 1
ATOM 1442 C C . VAL A 1 188 ? -29.769 -15.47 -41.677 1 18.59 622 VAL A C 1
ATOM 1443 O O . VAL A 1 188 ? -29.209 -15.248 -40.585 1 20.66 622 VAL A O 1
ATOM 1447 N N . ILE A 1 189 ? -29.165 -15.345 -42.848 1 19.29 623 ILE A N 1
ATOM 1448 C CA . ILE A 1 189 ? -27.818 -14.807 -43.064 1 22.14 623 ILE A CA 1
ATOM 1449 C C . ILE A 1 189 ? -28.018 -13.404 -43.636 1 21.8 623 ILE A C 1
ATOM 1450 O O . ILE A 1 189 ? -28.88 -13.214 -44.506 1 21.43 623 ILE A O 1
ATOM 1455 N N . THR A 1 190 ? -27.189 -12.432 -43.215 1 23.46 624 THR A N 1
ATOM 1456 C CA . THR A 1 190 ? -27.262 -11.084 -43.783 1 25.07 624 THR A CA 1
ATOM 1457 C C . THR A 1 190 ? -25.843 -10.717 -44.174 1 26.9 624 THR A C 1
ATOM 1458 O O . THR A 1 190 ? -24.955 -10.692 -43.324 1 28.33 624 THR A O 1
ATOM 1462 N N . GLU A 1 191 ? -25.634 -10.46 -45.448 1 29.37 625 GLU A N 1
ATOM 1463 C CA . GLU A 1 191 ? -24.313 -10.122 -45.956 1 32.9 625 GLU A CA 1
ATOM 1464 C C . GLU A 1 191 ? -24.491 -9.268 -47.204 1 34.13 625 GLU A C 1
ATOM 1465 O O . GLU A 1 191 ? -25.333 -9.604 -48.04 1 33.54 625 GLU A O 1
ATOM 1471 N N . ASP A 1 192 ? -23.726 -8.165 -47.347 1 37.46 626 ASP A N 1
ATOM 1472 C CA . ASP A 1 192 ? -23.846 -7.292 -48.536 1 38.59 626 ASP A CA 1
ATOM 1473 C C . ASP A 1 192 ? -25.236 -6.648 -48.672 1 37.55 626 ASP A C 1
ATOM 1474 O O . ASP A 1 192 ? -25.686 -6.377 -49.793 1 39.06 626 ASP A O 1
ATOM 1479 N N . GLY A 1 193 ? -25.938 -6.479 -47.56 1 34.81 627 GLY A N 1
ATOM 1480 C CA . GLY A 1 193 ? -27.287 -5.928 -47.586 1 31.87 627 GLY A CA 1
ATOM 1481 C C . GLY A 1 193 ? -28.354 -6.896 -48.079 1 30.23 627 GLY A C 1
ATOM 1482 O O . GLY A 1 193 ? -29.487 -6.482 -48.335 1 33.2 627 GLY A O 1
ATOM 1483 N N . ILE A 1 194 ? -28.021 -8.19 -48.216 1 25.52 628 ILE A N 1
ATOM 1484 C CA . ILE A 1 194 ? -29.009 -9.19 -48.649 1 23.43 628 ILE A CA 1
ATOM 1485 C C . ILE A 1 194 ? -29.343 -10.118 -47.494 1 22.16 628 ILE A C 1
ATOM 1486 O O . ILE A 1 194 ? -28.43 -10.635 -46.866 1 21.57 628 ILE A O 1
ATOM 1491 N N . ASP A 1 195 ? -30.634 -10.332 -47.233 1 20.04 629 ASP A N 1
ATOM 1492 C CA . ASP A 1 195 ? -31.064 -11.297 -46.212 1 19.39 629 ASP A CA 1
ATOM 1493 C C . ASP A 1 195 ? -31.439 -12.579 -46.959 1 18.32 629 ASP A C 1
ATOM 1494 O O . ASP A 1 195 ? -32.16 -12.523 -47.956 1 18.31 629 ASP A O 1
ATOM 1499 N N . SER A 1 196 ? -30.982 -13.736 -46.452 1 17.21 630 SER A N 1
ATOM 1500 C CA . SER A 1 196 ? -31.244 -15 -47.125 1 16.7 630 SER A CA 1
ATOM 1501 C C . SER A 1 196 ? -31.358 -16.135 -46.101 1 16.15 630 SER A C 1
ATOM 1502 O O . SER A 1 196 ? -30.999 -15.956 -44.931 1 16.87 630 SER A O 1
ATOM 1505 N N . ILE A 1 197 ? -31.889 -17.307 -46.519 1 15.94 631 ILE A N 1
ATOM 1506 C CA . ILE A 1 197 ? -32.148 -18.405 -45.59 1 15.68 631 ILE A CA 1
ATOM 1507 C C . ILE A 1 197 ? -31.195 -19.547 -45.848 1 15.84 631 ILE A C 1
ATOM 1508 O O . ILE A 1 197 ? -31.164 -20.086 -46.968 1 16.36 631 ILE A O 1
ATOM 1513 N N . ALA A 1 198 ? -30.414 -19.915 -44.828 1 15.92 632 ALA A N 1
ATOM 1514 C CA . ALA A 1 198 ? -29.44 -21.003 -44.934 1 16.45 632 ALA A CA 1
ATOM 1515 C C . ALA A 1 198 ? -29.805 -22.129 -43.95 1 16.4 632 ALA A C 1
ATOM 1516 O O . ALA A 1 198 ? -30.441 -21.872 -42.921 1 18.12 632 ALA A O 1
ATOM 1518 N N . ILE A 1 199 ? -29.314 -23.341 -44.214 1 16.69 633 ILE A N 1
ATOM 1519 C CA . ILE A 1 199 ? -29.471 -24.448 -43.277 1 16.3 633 ILE A CA 1
ATOM 1520 C C . ILE A 1 199 ? -28.193 -24.496 -42.451 1 16.31 633 ILE A C 1
ATOM 1521 O O . ILE A 1 199 ? -27.097 -24.637 -43.008 1 17.33 633 ILE A O 1
ATOM 1526 N N . ARG A 1 200 ? -28.32 -24.33 -41.117 1 16.54 634 ARG A N 1
ATOM 1527 C CA . ARG A 1 200 ? -27.14 -24.32 -40.251 1 16.93 634 ARG A CA 1
ATOM 1528 C C . ARG A 1 200 ? -27.371 -25.227 -39.036 1 16.69 634 ARG A C 1
ATOM 1529 O O . ARG A 1 200 ? -28.516 -25.429 -38.623 1 17.33 634 ARG A O 1
ATOM 1537 N N . GLN A 1 201 ? -26.282 -25.772 -38.48 1 16.91 635 GLN A N 1
ATOM 1538 C CA A GLN A 1 201 ? -26.341 -26.612 -37.274 0.5 16.8 635 GLN A CA 1
ATOM 1539 C CA B GLN A 1 201 ? -26.407 -26.602 -37.284 0.5 17.27 635 GLN A CA 1
ATOM 1540 C C . GLN A 1 201 ? -26.418 -25.66 -36.081 1 17.35 635 GLN A C 1
ATOM 1541 O O . GLN A 1 201 ? -25.428 -25.011 -35.785 1 19.03 635 GLN A O 1
ATOM 1552 N N . MET A 1 202 ? -27.591 -25.515 -35.455 1 16.67 636 MET A N 1
ATOM 1553 C CA . MET A 1 202 ? -27.764 -24.558 -34.369 1 16.83 636 MET A CA 1
ATOM 1554 C C . MET A 1 202 ? -27.893 -25.225 -33.013 1 16.31 636 MET A C 1
ATOM 1555 O O . MET A 1 202 ? -28.444 -26.332 -32.909 1 16.71 636 MET A O 1
ATOM 1560 N N . VAL A 1 203 ? -27.425 -24.527 -31.965 1 15.76 637 VAL A N 1
ATOM 1561 C CA . VAL A 1 203 ? -27.599 -25.056 -30.605 1 15.63 637 VAL A CA 1
ATOM 1562 C C . VAL A 1 203 ? -28.039 -23.94 -29.671 1 15.59 637 VAL A C 1
ATOM 1563 O O . VAL A 1 203 ? -27.676 -22.779 -29.873 1 15.94 637 VAL A O 1
ATOM 1567 N N . PHE A 1 204 ? -28.835 -24.299 -28.66 1 16.03 638 PHE A N 1
ATOM 1568 C CA . PHE A 1 204 ? -29.152 -23.366 -27.601 1 16.3 638 PHE A CA 1
ATOM 1569 C C . PHE A 1 204 ? -28.245 -23.708 -26.431 1 16.28 638 PHE A C 1
ATOM 1570 O O . PHE A 1 204 ? -28.079 -24.89 -26.072 1 16.47 638 PHE A O 1
ATOM 1578 N N . LEU A 1 205 ? -27.676 -22.667 -25.834 1 16.02 639 LEU A N 1
ATOM 1579 C CA . LEU A 1 205 ? -26.854 -22.794 -24.651 1 16.75 639 LEU A CA 1
ATOM 1580 C C . LEU A 1 205 ? -27.509 -22.076 -23.486 1 16.55 639 LEU A C 1
ATOM 1581 O O . LEU A 1 205 ? -27.349 -20.862 -23.329 1 18.13 639 LEU A O 1
ATOM 1586 N N . PRO A 1 206 ? -28.265 -22.804 -22.664 1 15.86 640 PRO A N 1
ATOM 1587 C CA . PRO A 1 206 ? -28.818 -22.193 -21.447 1 15.65 640 PRO A CA 1
ATOM 1588 C C . PRO A 1 206 ? -27.747 -22.145 -20.346 1 15.78 640 PRO A C 1
ATOM 1589 O O . PRO A 1 206 ? -27.124 -23.165 -20.036 1 18.22 640 PRO A O 1
ATOM 1593 N N . LEU A 1 207 ? -27.536 -20.973 -19.761 1 15.13 641 LEU A N 1
ATOM 1594 C CA . LEU A 1 207 ? -26.622 -20.831 -18.634 1 15.11 641 LEU A CA 1
ATOM 1595 C C . LEU A 1 207 ? -27.453 -20.511 -17.399 1 15.11 641 LEU A C 1
ATOM 1596 O O . LEU A 1 207 ? -28.085 -19.451 -17.361 1 14.86 641 LEU A O 1
ATOM 1601 N N . THR A 1 208 ? -27.44 -21.412 -16.385 1 14.84 642 THR A N 1
ATOM 1602 C CA . THR A 1 208 ? -28.017 -21.018 -15.108 1 15.05 642 THR A CA 1
ATOM 1603 C C . THR A 1 208 ? -26.876 -20.341 -14.332 1 15.01 642 THR A C 1
ATOM 1604 O O . THR A 1 208 ? -25.787 -20.908 -14.205 1 15.42 642 THR A O 1
ATOM 1608 N N . TYR A 1 209 ? -27.124 -19.132 -13.847 1 15.32 643 TYR A N 1
ATOM 1609 C CA . TYR A 1 209 ? -26.133 -18.412 -13.064 1 15.57 643 TYR A CA 1
ATOM 1610 C C . TYR A 1 209 ? -26.763 -17.952 -11.751 1 15.62 643 TYR A C 1
ATOM 1611 O O . TYR A 1 209 ? -27.991 -17.842 -11.635 1 15.88 643 TYR A O 1
ATOM 1620 N N . ASP A 1 210 ? -25.915 -17.745 -10.747 1 15.65 644 ASP A N 1
ATOM 1621 C CA . ASP A 1 210 ? -26.373 -17.267 -9.454 1 16.14 644 ASP A CA 1
ATOM 1622 C C . ASP A 1 210 ? -26.314 -15.743 -9.476 1 16.36 644 ASP A C 1
ATOM 1623 O O . ASP A 1 210 ? -25.229 -15.181 -9.638 1 16.56 644 ASP A O 1
ATOM 1628 N N . HIS A 1 211 ? -27.461 -15.065 -9.346 1 16.62 645 HIS A N 1
ATOM 1629 C CA . HIS A 1 211 ? -27.491 -13.6 -9.36 1 17.52 645 HIS A CA 1
ATOM 1630 C C . HIS A 1 211 ? -26.678 -12.978 -8.194 1 17.81 645 HIS A C 1
ATOM 1631 O O . HIS A 1 211 ? -26.364 -11.798 -8.253 1 18.68 645 HIS A O 1
ATOM 1638 N N . GLN A 1 212 ? -26.311 -13.773 -7.164 1 17.63 646 GLN A N 1
ATOM 1639 C CA . GLN A 1 212 ? -25.418 -13.243 -6.115 1 18.35 646 GLN A CA 1
ATOM 1640 C C . GLN A 1 212 ? -24.034 -12.932 -6.727 1 18.58 646 GLN A C 1
ATOM 1641 O O . GLN A 1 212 ? -23.333 -12.057 -6.223 1 19.94 646 GLN A O 1
ATOM 1647 N N . VAL A 1 213 ? -23.616 -13.696 -7.763 1 17.92 647 VAL A N 1
ATOM 1648 C CA . VAL A 1 213 ? -22.27 -13.603 -8.333 1 18.33 647 VAL A CA 1
ATOM 1649 C C . VAL A 1 213 ? -22.206 -12.885 -9.678 1 18.81 647 VAL A C 1
ATOM 1650 O O . VAL A 1 213 ? -21.244 -12.161 -9.953 1 19.93 647 VAL A O 1
ATOM 1654 N N . VAL A 1 214 ? -23.208 -13.129 -10.537 1 19.19 648 VAL A N 1
ATOM 1655 C CA . VAL A 1 214 ? -23.219 -12.708 -11.935 1 19.72 648 VAL A CA 1
ATOM 1656 C C . VAL A 1 214 ? -24.513 -11.965 -12.212 1 19.07 648 VAL A C 1
ATOM 1657 O O . VAL A 1 214 ? -25.586 -12.499 -11.917 1 19.42 648 VAL A O 1
ATOM 1661 N N . ASP A 1 215 ? -24.434 -10.746 -12.778 1 19.3 649 ASP A N 1
ATOM 1662 C CA . ASP A 1 215 ? -25.665 -10.046 -13.198 1 19.32 649 ASP A CA 1
ATOM 1663 C C . ASP A 1 215 ? -25.957 -10.461 -14.665 1 18.56 649 ASP A C 1
ATOM 1664 O O . ASP A 1 215 ? -25.101 -11.045 -15.332 1 19.68 649 ASP A O 1
ATOM 1669 N N . GLY A 1 216 ? -27.164 -10.192 -15.138 1 17.87 650 GLY A N 1
ATOM 1670 C CA . GLY A 1 216 ? -27.56 -10.621 -16.477 1 17.65 650 GLY A CA 1
ATOM 1671 C C . GLY A 1 216 ? -26.66 -10.168 -17.608 1 17.26 650 GLY A C 1
ATOM 1672 O O . GLY A 1 216 ? -26.451 -10.923 -18.579 1 17.49 650 GLY A O 1
ATOM 1673 N N . ALA A 1 217 ? -26.162 -8.918 -17.544 1 17.25 651 ALA A N 1
ATOM 1674 C CA . ALA A 1 217 ? -25.295 -8.449 -18.622 1 17.71 651 ALA A CA 1
ATOM 1675 C C . ALA A 1 217 ? -23.938 -9.121 -18.559 1 17.91 651 ALA A C 1
ATOM 1676 O O . ALA A 1 217 ? -23.327 -9.328 -19.603 1 18.1 651 ALA A O 1
ATOM 1678 N N . ASP A 1 218 ? -23.464 -9.495 -17.342 1 18.34 652 ASP A N 1
ATOM 1679 C CA . ASP A 1 218 ? -22.206 -10.251 -17.209 1 18.67 652 ASP A CA 1
ATOM 1680 C C . ASP A 1 218 ? -22.387 -11.632 -17.821 1 17.92 652 ASP A C 1
ATOM 1681 O O . ASP A 1 218 ? -21.461 -12.155 -18.457 1 18.37 652 ASP A O 1
ATOM 1686 N N . ALA A 1 219 ? -23.567 -12.254 -17.592 1 17.04 653 ALA A N 1
ATOM 1687 C CA . ALA A 1 219 ? -23.833 -13.583 -18.172 1 16.73 653 ALA A CA 1
ATOM 1688 C C . ALA A 1 219 ? -23.812 -13.479 -19.723 1 16.44 653 ALA A C 1
ATOM 1689 O O . ALA A 1 219 ? -23.244 -14.339 -20.401 1 17.41 653 ALA A O 1
ATOM 1691 N N . GLY A 1 220 ? -24.418 -12.408 -20.245 1 16.45 654 GLY A N 1
ATOM 1692 C CA . GLY A 1 220 ? -24.461 -12.211 -21.684 1 16.7 654 GLY A CA 1
ATOM 1693 C C . GLY A 1 220 ? -23.085 -11.997 -22.276 1 16.64 654 GLY A C 1
ATOM 1694 O O . GLY A 1 220 ? -22.79 -12.521 -23.352 1 16.84 654 GLY A O 1
ATOM 1695 N N . ARG A 1 221 ? -22.234 -11.188 -21.601 1 17.15 655 ARG A N 1
ATOM 1696 C CA . ARG A 1 221 ? -20.871 -10.982 -22.107 1 17.45 655 ARG A CA 1
ATOM 1697 C C . ARG A 1 221 ? -20.09 -12.298 -22.096 1 17.39 655 ARG A C 1
ATOM 1698 O O . ARG A 1 221 ? -19.364 -12.595 -23.048 1 17.46 655 ARG A O 1
ATOM 1706 N N . PHE A 1 222 ? -20.275 -13.106 -21.034 1 17.1 656 PHE A N 1
ATOM 1707 C CA . PHE A 1 222 ? -19.604 -14.401 -20.945 1 16.74 656 PHE A CA 1
ATOM 1708 C C . PHE A 1 222 ? -20.058 -15.356 -22.07 1 16.97 656 PHE A C 1
ATOM 1709 O O . PHE A 1 222 ? -19.225 -15.996 -22.74 1 17.11 656 PHE A O 1
ATOM 1717 N N . LEU A 1 223 ? -21.37 -15.455 -22.264 1 16.53 657 LEU A N 1
ATOM 1718 C CA . LEU A 1 223 ? -21.888 -16.305 -23.319 1 16.74 657 LEU A CA 1
ATOM 1719 C C . LEU A 1 223 ? -21.506 -15.772 -24.698 1 16.71 657 LEU A C 1
ATOM 1720 O O . LEU A 1 223 ? -21.314 -16.576 -25.608 1 16.69 657 LEU A O 1
ATOM 1725 N N . THR A 1 224 ? -21.35 -14.444 -24.859 1 16.75 658 THR A N 1
ATOM 1726 C CA . THR A 1 224 ? -20.936 -13.901 -26.154 1 17.41 658 THR A CA 1
ATOM 1727 C C . THR A 1 224 ? -19.517 -14.327 -26.482 1 17.27 658 THR A C 1
ATOM 1728 O O . THR A 1 224 ? -19.215 -14.669 -27.635 1 17.54 658 THR A O 1
ATOM 1732 N N . THR A 1 225 ? -18.633 -14.355 -25.477 1 17.7 659 THR A N 1
ATOM 1733 C CA . THR A 1 225 ? -17.248 -14.813 -25.7 1 17.89 659 THR A CA 1
ATOM 1734 C C . THR A 1 225 ? -17.255 -16.265 -26.189 1 18 659 THR A C 1
ATOM 1735 O O . THR A 1 225 ? -16.566 -16.591 -27.157 1 19.31 659 THR A O 1
ATOM 1739 N N . ILE A 1 226 ? -18.086 -17.12 -25.554 1 17.51 660 ILE A N 1
ATOM 1740 C CA . ILE A 1 226 ? -18.171 -18.532 -25.937 1 17.33 660 ILE A CA 1
ATOM 1741 C C . ILE A 1 226 ? -18.762 -18.676 -27.346 1 17.25 660 ILE A C 1
ATOM 1742 O O . ILE A 1 226 ? -18.237 -19.423 -28.177 1 18.2 660 ILE A O 1
ATOM 1747 N N . LYS A 1 227 ? -19.844 -17.934 -27.624 1 17.44 661 LYS A N 1
ATOM 1748 C CA . LYS A 1 227 ? -20.505 -17.98 -28.932 1 17.39 661 LYS A CA 1
ATOM 1749 C C . LYS A 1 227 ? -19.547 -17.591 -30.046 1 17.87 661 LYS A C 1
ATOM 1750 O O . LYS A 1 227 ? -19.471 -18.278 -31.062 1 17.91 661 LYS A O 1
ATOM 1756 N N . ASP A 1 228 ? -18.811 -16.476 -29.858 1 18.17 662 ASP A N 1
ATOM 1757 C CA . ASP A 1 228 ? -17.901 -16.025 -30.919 1 19.15 662 ASP A CA 1
ATOM 1758 C C . ASP A 1 228 ? -16.785 -17.029 -31.165 1 18.94 662 ASP A C 1
ATOM 1759 O O . ASP A 1 228 ? -16.417 -17.276 -32.318 1 19.77 662 ASP A O 1
ATOM 1764 N N . ARG A 1 229 ? -16.251 -17.639 -30.101 1 18.61 663 ARG A N 1
ATOM 1765 C CA . ARG A 1 229 ? -15.191 -18.641 -30.247 1 18.39 663 ARG A CA 1
ATOM 1766 C C . ARG A 1 229 ? -15.709 -19.852 -31.037 1 18.31 663 ARG A C 1
ATOM 1767 O O . ARG A 1 229 ? -15.044 -20.329 -31.973 1 18.55 663 ARG A O 1
ATOM 1775 N N . LEU A 1 230 ? -16.916 -20.321 -30.684 1 17.85 664 LEU A N 1
ATOM 1776 C CA . LEU A 1 230 ? -17.473 -21.492 -31.359 1 17.41 664 LEU A CA 1
ATOM 1777 C C . LEU A 1 230 ? -17.838 -21.206 -32.812 1 17.68 664 LEU A C 1
ATOM 1778 O O . LEU A 1 230 ? -17.617 -22.05 -33.678 1 18.25 664 LEU A O 1
ATOM 1783 N N . GLU A 1 231 ? -18.426 -20.033 -33.074 1 18.07 665 GLU A N 1
ATOM 1784 C CA . GLU A 1 231 ? -18.87 -19.697 -34.428 1 18.7 665 GLU A CA 1
ATOM 1785 C C . GLU A 1 231 ? -17.691 -19.488 -35.361 1 19.62 665 GLU A C 1
ATOM 1786 O O . GLU A 1 231 ? -17.791 -19.819 -36.549 1 22.46 665 GLU A O 1
ATOM 1792 N N . THR A 1 232 ? -16.604 -18.879 -34.865 1 20.01 666 THR A N 1
ATOM 1793 C CA . THR A 1 232 ? -15.399 -18.703 -35.709 1 21.87 666 THR A CA 1
ATOM 1794 C C . THR A 1 232 ? -14.761 -20.082 -35.984 1 21.55 666 THR A C 1
ATOM 1795 O O . THR A 1 232 ? -14.299 -20.355 -37.099 1 23.31 666 THR A O 1
ATOM 1799 N N . ALA A 1 233 ? -14.788 -20.972 -34.963 1 21.34 667 ALA A N 1
ATOM 1800 C CA . ALA A 1 233 ? -14.331 -22.349 -35.052 1 21.83 667 ALA A CA 1
ATOM 1801 C C . ALA A 1 233 ? -12.88 -22.515 -35.487 1 22.54 667 ALA A C 1
ATOM 1802 O O . ALA A 1 233 ? -12.546 -23.478 -36.206 1 22.8 667 ALA A O 1
ATOM 1804 N N . ASN A 1 234 ? -12 -21.66 -34.952 1 23.23 668 ASN A N 1
ATOM 1805 C CA . ASN A 1 234 ? -10.567 -21.799 -35.262 1 24.42 668 ASN A CA 1
ATOM 1806 C C . ASN A 1 234 ? -9.965 -22.842 -34.312 1 24.09 668 ASN A C 1
ATOM 1807 O O . ASN A 1 234 ? -9.251 -22.487 -33.379 1 24.55 668 ASN A O 1
ATOM 1812 N N . PHE A 1 235 ? -10.293 -24.123 -34.531 1 24.74 669 PHE A N 1
ATOM 1813 C CA . PHE A 1 235 ? -9.835 -25.209 -33.665 1 26.87 669 PHE A CA 1
ATOM 1814 C C . PHE A 1 235 ? -8.952 -26.231 -34.365 1 28.93 669 PHE A C 1
ATOM 1815 O O . PHE A 1 235 ? -8.582 -27.216 -33.731 1 29.33 669 PHE A O 1
ATOM 1823 N N . GLU A 1 236 ? -8.632 -26.048 -35.659 1 31.16 670 GLU A N 1
ATOM 1824 C CA A GLU A 1 236 ? -7.81 -26.994 -36.413 0.5 32 670 GLU A CA 1
ATOM 1825 C CA B GLU A 1 236 ? -7.81 -27.001 -36.407 0.5 32.41 670 GLU A CA 1
ATOM 1826 C C . GLU A 1 236 ? -6.501 -27.336 -35.688 1 32.87 670 GLU A C 1
ATOM 1827 O O . GLU A 1 236 ? -6.198 -28.521 -35.481 1 34.04 670 GLU A O 1
ATOM 1838 N N . GLY A 1 237 ? -5.774 -26.301 -35.278 1 33.39 671 GLY A N 1
ATOM 1839 C CA . GLY A 1 237 ? -4.51 -26.474 -34.579 1 35.06 671 GLY A CA 1
ATOM 1840 C C . GLY A 1 237 ? -4.694 -27.162 -33.25 1 35.68 671 GLY A C 1
ATOM 1841 O O . GLY A 1 237 ? -3.929 -28.063 -32.907 1 37.29 671 GLY A O 1
ATOM 1842 N N . ASP A 1 238 ? -5.775 -26.788 -32.533 1 34.81 672 ASP A N 1
ATOM 1843 C CA . ASP A 1 238 ? -6.139 -27.321 -31.223 1 33.62 672 ASP A CA 1
ATOM 1844 C C . ASP A 1 238 ? -6.37 -28.859 -31.241 1 33.42 672 ASP A C 1
ATOM 1845 O O . ASP A 1 238 ? -6.216 -29.513 -30.207 1 33.56 672 ASP A O 1
ATOM 1850 N N . LEU A 1 239 ? -6.743 -29.433 -32.406 1 32.9 673 LEU A N 1
ATOM 1851 C CA . LEU A 1 239 ? -6.978 -30.875 -32.504 1 34.21 673 LEU A CA 1
ATOM 1852 C C . LEU A 1 239 ? -5.69 -31.701 -32.495 1 36.32 673 LEU A C 1
ATOM 1853 O O . LEU A 1 239 ? -5.753 -32.911 -32.24 1 35.22 673 LEU A O 1
ATOM 1858 N N . GLN A 1 240 ? -4.547 -31.061 -32.833 1 39.38 674 GLN A N 1
ATOM 1859 C CA . GLN A 1 240 ? -3.223 -31.68 -32.908 1 42.2 674 GLN A CA 1
ATOM 1860 C C . GLN A 1 240 ? -3.243 -32.937 -33.779 1 44.58 674 GLN A C 1
ATOM 1861 O O . GLN A 1 240 ? -2.915 -34.023 -33.304 1 45.54 674 GLN A O 1
ATOM 1867 N N . LEU A 1 241 ? -3.688 -32.79 -35.04 1 45.75 675 LEU A N 1
ATOM 1868 C CA . LEU A 1 241 ? -3.771 -33.895 -35.994 1 46.99 675 LEU A CA 1
ATOM 1869 C C . LEU A 1 241 ? -2.782 -33.703 -37.159 1 50.61 675 LEU A C 1
ATOM 1870 O O . LEU A 1 241 ? -1.782 -32.991 -37.021 1 54.96 675 LEU A O 1
#

Foldseek 3Di:
DPPPDDDDADPVVVCVVVQLVVLVVPFAKDKDKDKFFLFLVVVVLVVCQVVLCVPLVFGQDCVLLLLQLLQVLCQVLQLQLWFADVVVRDIGRDPAAWEWEWAQEPSGIATFTRTRSVPDFSSRVRVVVVVLNVCVHVVNDDVNRRDDHREYEYAQQPVPAQDDRDGDGPRHFKYKYKHNFAWDWDWDADPNDTDTDTTGMGMIMMIGTCSRAPPVSVVVSVVSSRVCSNVVPCPVSSVD

Radius of gyration: 18.68 Å; Cα contacts (8 Å, |Δi|>4): 478; chains: 1; bounding box: 44×48×54 Å

Nearest PDB structures (foldseek):
  6zzk-assembly2_B  TM=1.000E+00  e=1.938E-50  Corynebacterium glutamicum ATCC 13032
  6zzl-assembly1_C  TM=9.969E-01  e=9.494E-50  Corynebacterium glutamicum ATCC 13032
  6zzm-assembly2_B  TM=9.969E-01  e=5.939E-44  Corynebacterium mustelae
  7uol-assembly1_D  TM=9.242E-01  e=1.318E-28  Bos taurus
  6h05-assembly1_A  TM=9.298E-01  e=1.811E-28  Homo sapiens